Protein AF-A0A2G8JVD9-F1 (afdb_monomer_lite)

pLDDT: mean 73.04, std 21.1, range [27.58, 96.0]

InterPro domains:
  IPR036388 Winged helix-like DNA-binding domain superfamily [G3DSA:1.10.10.10] (7-68)
  IPR039748 DNA-directed RNA polymerase III subunit RPC3 [PTHR12949] (17-165)
  IPR055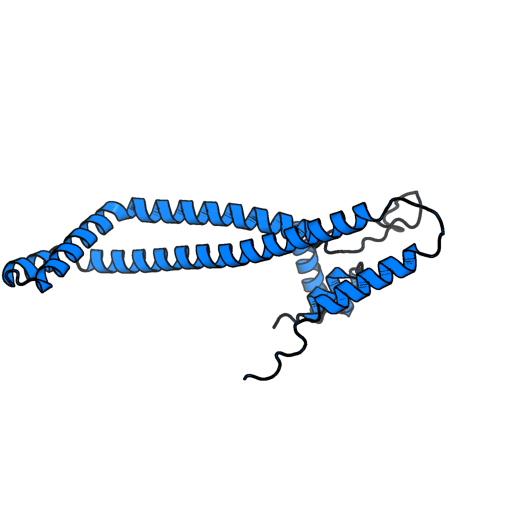207 DNA-directed RNA polymerase III subunit RPC3, winged-helix domain [PF22536] (17-66)

Radius of gyration: 28.68 Å; chains: 1; bounding box: 55×43×92 Å

Sequence (214 aa):
MICSKGLLLFCVYPFNTHKIESNVLIPAKEAKELLYQMFAEGFVSVQELSKAPDHAPSRTYYPFFVNLDQVSLQLRERCYKTLANLIARRKFERNENRRLIDKAQRVDIAASFKSDGADASHIAEIEEMITPTEQEQLKNHKTRMAKLETSELQLDEMLFTLENFLSYQQRVVIVDKSKTKGPNSSDSFNQEEEKSWNFIKRNLCFERNFIYLV

Secondary structure (DSSP, 8-state):
---HHHHHHHTTSPBPHHHHHHHSSS-HHHHHHHHHHHHHTTSSEE--EESSTT--GGGEE--EE--HHHHHHHHHHHHHHHHHHHHHHHHHHHHHTHHHHHHHHHHHHHHHGGGGT--HHHHHHHHHTS-HHHHHHHHHHHHHHHHHHHHHHHHHHHHHHHHHHHHHHHHHHHHHHHH------TTHHHHHHHHHHHHHHHHTTTTS------

Structure (mmCIF, N/CA/C/O backbone):
data_AF-A0A2G8JVD9-F1
#
_entry.id   AF-A0A2G8JVD9-F1
#
loop_
_atom_site.group_PDB
_atom_site.id
_atom_site.type_symbol
_atom_site.label_atom_id
_atom_site.label_alt_id
_atom_site.label_comp_id
_atom_site.label_asym_id
_atom_site.label_entity_id
_atom_site.label_seq_id
_atom_site.pdbx_PDB_ins_code
_atom_site.Cartn_x
_atom_site.Cartn_y
_atom_site.Cartn_z
_atom_site.occupancy
_atom_site.B_iso_or_equiv
_atom_site.auth_seq_id
_atom_site.auth_comp_id
_atom_site.auth_asym_id
_atom_site.auth_atom_id
_atom_site.pdbx_PDB_model_num
ATOM 1 N N . MET A 1 1 ? 13.793 15.031 -2.155 1.00 35.19 1 MET A N 1
ATOM 2 C CA . MET A 1 1 ? 13.799 15.740 -3.456 1.00 35.19 1 MET A CA 1
ATOM 3 C C . MET A 1 1 ? 14.370 14.827 -4.537 1.00 35.19 1 MET A C 1
ATOM 5 O O . MET A 1 1 ? 15.495 15.012 -4.981 1.00 35.19 1 MET A O 1
ATOM 9 N N . ILE A 1 2 ? 13.607 13.814 -4.950 1.00 34.81 2 ILE A N 1
ATOM 10 C CA . ILE A 1 2 ? 13.906 13.069 -6.178 1.00 34.81 2 ILE A CA 1
ATOM 11 C C . ILE A 1 2 ? 13.346 13.951 -7.288 1.00 34.81 2 ILE A C 1
ATOM 13 O O . ILE A 1 2 ? 12.142 14.175 -7.367 1.00 34.81 2 ILE A O 1
ATOM 17 N N . CYS A 1 3 ? 14.250 14.605 -8.009 1.00 34.34 3 CYS A N 1
ATOM 18 C CA . CYS A 1 3 ? 13.946 15.697 -8.919 1.00 34.34 3 CYS A CA 1
ATOM 19 C C . CYS A 1 3 ? 12.892 15.254 -9.947 1.00 34.34 3 CYS A C 1
ATOM 21 O O . CYS A 1 3 ? 13.133 14.335 -10.728 1.00 34.34 3 CYS A O 1
ATOM 23 N N . SER A 1 4 ? 11.749 15.941 -9.982 1.00 37.94 4 SER A N 1
ATOM 24 C CA . SER A 1 4 ? 10.618 15.743 -10.905 1.00 37.94 4 SER A CA 1
ATOM 25 C C . SER A 1 4 ? 11.013 15.813 -12.392 1.00 37.94 4 SER A C 1
ATOM 27 O O . SER A 1 4 ? 10.263 15.391 -13.266 1.00 37.94 4 SER A O 1
ATOM 29 N N . LYS A 1 5 ? 12.238 16.264 -12.695 1.00 36.34 5 LYS A N 1
ATOM 30 C CA . LYS A 1 5 ? 12.853 16.221 -14.029 1.00 36.34 5 LYS A CA 1
ATOM 31 C C . LYS A 1 5 ? 13.367 14.834 -14.442 1.00 36.34 5 LYS A C 1
ATOM 33 O O . LYS A 1 5 ? 13.436 14.564 -15.635 1.00 36.34 5 LYS A O 1
ATOM 38 N N . GLY A 1 6 ? 13.710 13.958 -13.494 1.00 41.59 6 GLY A N 1
ATOM 39 C CA . GLY A 1 6 ? 14.204 12.608 -13.786 1.00 41.59 6 GLY A CA 1
ATOM 40 C C . GLY A 1 6 ? 13.112 11.697 -14.347 1.00 41.59 6 GLY A C 1
ATOM 41 O O . GLY A 1 6 ? 13.328 11.018 -15.345 1.00 41.59 6 GLY A O 1
ATOM 42 N N . LEU A 1 7 ? 11.908 11.752 -13.770 1.00 42.41 7 LEU A N 1
ATOM 43 C CA . LEU A 1 7 ? 10.783 10.908 -14.192 1.00 42.41 7 LEU A CA 1
ATOM 44 C C . LEU A 1 7 ? 10.199 11.333 -15.554 1.00 42.41 7 LEU A C 1
ATOM 46 O O . LEU A 1 7 ? 9.771 10.494 -16.342 1.00 42.41 7 LEU A O 1
ATOM 50 N N . LEU A 1 8 ? 10.250 12.634 -15.862 1.00 40.59 8 LEU A N 1
ATOM 51 C CA . LEU A 1 8 ? 9.780 13.193 -17.135 1.00 40.59 8 LEU A CA 1
ATOM 52 C C . LEU A 1 8 ? 10.686 12.822 -18.318 1.00 40.59 8 LEU A C 1
ATOM 54 O O . LEU A 1 8 ? 10.203 12.721 -19.444 1.00 40.59 8 LEU A O 1
ATOM 58 N N . LEU A 1 9 ? 11.977 12.564 -18.075 1.00 42.97 9 LEU A N 1
ATOM 59 C CA . LEU A 1 9 ? 12.880 12.068 -19.114 1.00 42.97 9 LEU A CA 1
ATOM 60 C C . LEU A 1 9 ? 12.589 10.592 -19.446 1.00 42.97 9 LEU A C 1
ATOM 62 O O . LEU A 1 9 ? 12.595 10.227 -20.617 1.00 42.97 9 LEU A O 1
ATOM 66 N N . PHE A 1 10 ? 12.241 9.772 -18.446 1.00 43.78 10 PHE A N 1
ATOM 67 C CA . PHE A 1 10 ? 11.926 8.344 -18.622 1.00 43.78 10 PHE A CA 1
ATOM 68 C C . PHE A 1 10 ? 10.677 8.065 -19.477 1.00 43.78 10 PHE A C 1
ATOM 70 O O . PHE A 1 10 ? 10.566 6.979 -20.043 1.00 43.78 10 PHE A O 1
ATOM 77 N N . CYS A 1 11 ? 9.753 9.023 -19.598 1.00 43.84 11 CYS A N 1
ATOM 78 C CA . CYS A 1 11 ? 8.490 8.828 -20.321 1.00 43.84 11 CYS A CA 1
ATOM 79 C C . CYS A 1 11 ? 8.551 9.119 -21.828 1.00 43.84 11 CYS A C 1
ATOM 81 O O . CYS A 1 11 ? 7.595 8.796 -22.526 1.00 43.84 11 CYS A O 1
ATOM 83 N N . VAL A 1 12 ? 9.611 9.756 -22.345 1.00 46.91 12 VAL A N 1
ATOM 84 C CA . VAL A 1 12 ? 9.579 10.325 -23.714 1.00 46.91 12 VAL A CA 1
ATOM 85 C C . VAL A 1 12 ? 10.666 9.776 -24.640 1.00 46.91 12 VAL A C 1
ATOM 87 O O . VAL A 1 12 ? 10.539 9.908 -25.853 1.00 46.91 12 VAL A O 1
ATOM 90 N N . TYR A 1 13 ? 11.711 9.119 -24.128 1.00 55.47 13 TYR A N 1
ATOM 91 C CA . TYR A 1 13 ? 12.747 8.536 -24.985 1.00 55.47 13 TYR A CA 1
ATOM 92 C C . TYR A 1 13 ? 13.186 7.150 -24.500 1.00 55.47 13 TYR A C 1
ATOM 94 O O . TYR A 1 13 ? 13.482 7.002 -23.318 1.00 55.47 13 TYR A O 1
ATOM 102 N N . PRO A 1 14 ? 13.291 6.143 -25.386 1.00 64.44 14 PRO A N 1
ATOM 103 C CA . PRO A 1 14 ? 13.935 4.878 -25.050 1.00 64.44 14 PRO A CA 1
ATOM 104 C C . PRO A 1 14 ? 15.403 5.120 -24.660 1.00 64.44 14 PRO A C 1
ATOM 106 O O . PRO A 1 14 ? 16.185 5.672 -25.444 1.00 64.44 14 PRO A O 1
ATOM 109 N N . PHE A 1 15 ? 15.792 4.714 -23.448 1.00 69.56 15 PHE A N 1
ATOM 110 C CA . PHE A 1 15 ? 17.145 4.915 -22.925 1.00 69.56 15 PHE A CA 1
ATOM 111 C C . PHE A 1 15 ? 17.978 3.634 -22.979 1.00 69.56 15 PHE A C 1
ATOM 113 O O . PHE A 1 15 ? 17.529 2.555 -22.608 1.00 69.56 15 PHE A O 1
ATOM 120 N N . ASN A 1 16 ? 19.238 3.775 -23.392 1.00 77.50 16 ASN A N 1
ATOM 121 C CA . ASN A 1 16 ? 20.242 2.717 -23.268 1.00 77.50 16 ASN A CA 1
ATOM 122 C C . ASN A 1 16 ? 20.931 2.810 -21.905 1.00 77.50 16 ASN A C 1
ATOM 124 O O . ASN A 1 16 ? 21.144 3.919 -21.415 1.00 77.50 16 ASN A O 1
ATOM 128 N N . THR A 1 17 ? 21.390 1.681 -21.365 1.00 77.69 17 THR A N 1
ATOM 129 C CA . THR A 1 17 ? 22.134 1.595 -20.090 1.00 77.69 17 THR A CA 1
ATOM 130 C C . THR A 1 17 ? 23.235 2.650 -19.960 1.00 77.69 17 THR A C 1
ATOM 132 O O . THR A 1 17 ? 23.218 3.445 -19.027 1.00 77.69 17 THR A O 1
ATOM 135 N N . HIS A 1 18 ? 24.105 2.771 -20.965 1.00 77.75 18 HIS A N 1
ATOM 136 C CA . HIS A 1 18 ? 25.196 3.751 -20.967 1.00 77.75 18 HIS A CA 1
ATOM 137 C C . HIS A 1 18 ? 24.708 5.211 -20.909 1.00 77.75 18 HIS A C 1
ATOM 139 O O . HIS A 1 18 ? 25.365 6.066 -20.321 1.00 77.75 18 HIS A O 1
ATOM 145 N N . LYS A 1 19 ? 23.559 5.526 -21.525 1.00 77.06 19 LYS A N 1
ATOM 146 C CA . LYS A 1 19 ? 22.972 6.878 -21.462 1.00 77.06 19 LYS A CA 1
ATOM 147 C C . LYS A 1 19 ? 22.343 7.156 -20.096 1.00 77.06 19 LYS A C 1
ATOM 149 O O . LYS A 1 19 ? 22.320 8.302 -19.665 1.00 77.06 19 LYS A O 1
ATOM 154 N N . ILE A 1 20 ? 21.823 6.128 -19.429 1.00 77.81 20 ILE A N 1
ATOM 155 C CA . ILE A 1 20 ? 21.291 6.243 -18.066 1.00 77.81 20 ILE A CA 1
ATOM 156 C C . ILE A 1 20 ? 22.454 6.523 -17.110 1.00 77.81 20 ILE A C 1
ATOM 158 O O . ILE A 1 20 ? 22.396 7.484 -16.354 1.00 77.81 20 ILE A O 1
ATOM 162 N N . GLU A 1 21 ? 23.548 5.767 -17.220 1.00 78.56 21 GLU A N 1
ATOM 163 C CA . GLU A 1 21 ? 24.754 5.942 -16.398 1.00 78.56 21 GLU A CA 1
ATOM 164 C C . GLU A 1 21 ? 25.377 7.339 -16.534 1.00 78.56 21 GLU A C 1
ATOM 166 O O . GLU A 1 21 ? 25.811 7.908 -15.541 1.00 78.56 21 GLU A O 1
ATOM 171 N N . SER A 1 22 ? 25.399 7.921 -17.740 1.00 79.75 22 SER A N 1
ATOM 172 C CA . SER A 1 22 ? 25.964 9.263 -17.948 1.00 79.75 22 SER A CA 1
ATOM 173 C C . SER A 1 22 ? 25.063 10.399 -17.461 1.00 79.75 22 SER A C 1
ATOM 175 O O . SER A 1 22 ? 25.552 11.485 -17.159 1.00 79.7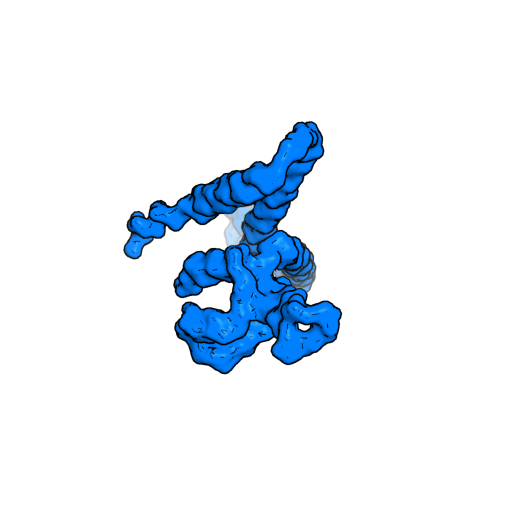5 22 SER A O 1
ATOM 177 N N . ASN A 1 23 ? 23.747 10.179 -17.439 1.00 79.00 23 ASN A N 1
ATOM 178 C CA . ASN A 1 23 ? 22.765 11.215 -17.113 1.00 79.00 23 ASN A CA 1
ATOM 179 C C . ASN A 1 23 ? 22.384 11.219 -15.630 1.00 79.00 23 ASN A C 1
ATOM 181 O O . ASN A 1 23 ? 21.837 12.205 -15.134 1.00 79.00 23 ASN A O 1
ATOM 185 N N . VAL A 1 24 ? 22.633 10.113 -14.932 1.00 79.19 24 VAL A N 1
ATOM 186 C CA . VAL A 1 24 ? 22.296 9.938 -13.526 1.00 79.19 24 VAL A CA 1
ATOM 187 C C . VAL A 1 24 ? 23.543 10.186 -12.679 1.00 79.19 24 VAL A C 1
ATOM 189 O O . VAL A 1 24 ? 24.599 9.613 -12.915 1.00 79.19 24 VAL A O 1
ATOM 192 N N . LEU A 1 25 ? 23.417 11.027 -11.651 1.00 85.88 25 LEU A N 1
ATOM 193 C CA . LEU A 1 25 ? 24.493 11.323 -10.694 1.00 85.88 25 LEU A CA 1
ATOM 194 C C . LEU A 1 25 ? 24.602 10.236 -9.606 1.00 85.88 25 LEU A C 1
ATOM 196 O O . LEU A 1 25 ? 24.635 10.539 -8.417 1.00 85.88 25 LEU A O 1
ATOM 200 N N . ILE A 1 26 ? 24.593 8.967 -10.014 1.00 84.00 26 ILE A N 1
ATOM 201 C CA . ILE A 1 26 ? 24.687 7.778 -9.152 1.00 84.00 26 ILE A CA 1
ATOM 202 C C . ILE A 1 26 ? 25.806 6.896 -9.722 1.00 84.00 26 ILE A C 1
ATOM 204 O O . ILE A 1 26 ? 25.965 6.845 -10.945 1.00 84.00 26 ILE A O 1
ATOM 208 N N . PRO A 1 27 ? 26.594 6.191 -8.889 1.00 88.62 27 PRO A N 1
ATOM 209 C CA . PRO A 1 27 ? 27.593 5.250 -9.380 1.00 88.62 27 PRO A CA 1
ATOM 210 C C . PRO A 1 27 ? 26.997 4.237 -10.367 1.00 88.62 27 PRO A C 1
ATOM 212 O O . PRO A 1 27 ? 25.928 3.674 -10.134 1.00 88.62 27 PRO A O 1
ATOM 215 N N . ALA A 1 28 ? 27.724 3.943 -11.449 1.00 85.94 28 ALA A N 1
ATOM 216 C CA . ALA A 1 28 ? 27.245 3.067 -12.524 1.00 85.94 28 ALA A CA 1
ATOM 217 C C . ALA A 1 28 ? 26.823 1.665 -12.041 1.00 85.94 28 ALA A C 1
ATOM 219 O O . ALA A 1 28 ? 25.942 1.041 -12.631 1.00 85.94 28 ALA A O 1
ATOM 220 N N . LYS A 1 29 ? 27.440 1.167 -10.961 1.00 88.25 29 LYS A N 1
ATOM 221 C CA . LYS A 1 29 ? 27.073 -0.110 -10.337 1.00 88.25 29 LYS A CA 1
ATOM 222 C C . LYS A 1 29 ? 25.676 -0.047 -9.706 1.00 88.25 29 LYS A C 1
ATOM 224 O O . LYS A 1 29 ? 24.821 -0.855 -10.051 1.00 88.25 29 LYS A O 1
ATOM 229 N N . GLU A 1 30 ? 25.439 0.943 -8.850 1.00 88.00 30 GLU A N 1
ATOM 230 C CA . GLU A 1 30 ? 24.162 1.131 -8.145 1.00 88.00 30 GLU A CA 1
ATOM 231 C C . GLU A 1 30 ? 23.024 1.465 -9.116 1.00 88.00 30 GLU A C 1
ATOM 233 O O . GLU A 1 30 ? 21.918 0.945 -8.990 1.00 88.00 30 GLU A O 1
ATOM 238 N N . ALA A 1 31 ? 23.303 2.271 -10.145 1.00 86.50 31 ALA A N 1
ATOM 239 C CA . ALA A 1 31 ? 22.318 2.609 -11.169 1.00 86.50 31 ALA A CA 1
ATOM 240 C C . ALA A 1 31 ? 21.816 1.366 -11.928 1.00 86.50 31 ALA A C 1
ATOM 242 O O . ALA A 1 31 ? 20.620 1.247 -12.194 1.00 86.50 31 ALA A O 1
ATOM 243 N N . LYS A 1 32 ? 22.710 0.417 -12.249 1.00 86.69 32 LYS A N 1
ATOM 244 C CA . LYS A 1 32 ? 22.334 -0.859 -12.882 1.00 86.69 32 LYS A CA 1
ATOM 245 C C . LYS A 1 32 ? 21.505 -1.726 -11.948 1.00 86.69 32 LYS A C 1
ATOM 247 O O . LYS A 1 32 ? 20.494 -2.267 -12.382 1.00 86.69 32 LYS A O 1
ATOM 252 N N . GLU A 1 33 ? 21.920 -1.855 -10.690 1.00 89.81 33 GLU A N 1
ATOM 253 C CA . GLU A 1 33 ? 21.191 -2.639 -9.688 1.00 89.81 33 GLU A CA 1
ATOM 254 C C . GLU A 1 33 ? 19.755 -2.124 -9.525 1.00 89.81 33 GLU A C 1
ATOM 256 O O . GLU A 1 33 ? 18.812 -2.909 -9.630 1.00 89.81 33 GLU A O 1
ATOM 261 N N . LEU A 1 34 ? 19.575 -0.806 -9.390 1.00 87.31 34 LEU A N 1
ATOM 262 C CA . LEU A 1 34 ? 18.252 -0.190 -9.285 1.00 87.31 34 LEU A CA 1
ATOM 263 C C . LEU A 1 34 ? 17.421 -0.379 -10.564 1.00 87.31 34 LEU A C 1
ATOM 265 O O . LEU A 1 34 ? 16.239 -0.704 -10.491 1.00 87.31 34 LEU A O 1
ATOM 269 N N . LEU A 1 35 ? 18.031 -0.227 -11.745 1.00 87.00 35 LEU A N 1
ATOM 270 C CA . LEU A 1 35 ? 17.340 -0.424 -13.022 1.00 87.00 35 LEU A CA 1
ATOM 271 C C . LEU A 1 35 ? 16.811 -1.858 -13.166 1.00 87.00 35 LEU A C 1
ATOM 273 O O . LEU A 1 35 ? 15.672 -2.056 -13.591 1.00 87.00 35 LEU A O 1
ATOM 277 N N . TYR A 1 36 ? 17.611 -2.855 -12.782 1.00 89.88 36 TYR A N 1
ATOM 278 C CA . TYR A 1 36 ? 17.186 -4.253 -12.821 1.00 89.88 36 TYR A CA 1
ATOM 279 C C . TYR A 1 36 ? 16.140 -4.585 -11.755 1.00 89.88 36 TYR A C 1
ATOM 281 O O . TYR A 1 36 ? 15.245 -5.379 -12.035 1.00 89.88 36 TYR A O 1
ATOM 289 N N . GLN A 1 37 ? 16.191 -3.958 -10.576 1.00 90.12 37 GLN A N 1
ATOM 290 C CA . GLN A 1 37 ? 15.118 -4.069 -9.581 1.00 90.12 37 GLN A CA 1
ATOM 291 C C . GLN A 1 37 ? 13.797 -3.522 -10.136 1.00 90.12 37 GLN A C 1
ATOM 293 O O . GLN A 1 37 ? 12.781 -4.210 -10.091 1.00 90.12 37 GLN A O 1
ATOM 298 N N . MET A 1 38 ? 13.817 -2.338 -10.755 1.00 87.50 38 MET A N 1
ATOM 299 C CA . MET A 1 38 ? 12.627 -1.747 -11.376 1.00 87.50 38 MET A CA 1
ATOM 300 C C . MET A 1 38 ? 12.093 -2.586 -12.546 1.00 87.50 38 MET A C 1
ATOM 302 O O . MET A 1 38 ? 10.879 -2.670 -12.741 1.00 87.50 38 MET A O 1
ATOM 306 N N . PHE A 1 39 ? 12.980 -3.219 -13.319 1.00 89.75 39 PHE A N 1
ATOM 307 C CA . PHE A 1 39 ? 12.596 -4.162 -14.370 1.00 89.75 39 PHE A CA 1
ATOM 308 C C . PHE A 1 39 ? 11.936 -5.422 -13.788 1.00 89.75 39 PHE A C 1
ATOM 310 O O . PHE A 1 39 ? 10.870 -5.823 -14.249 1.00 89.75 39 PHE A O 1
ATOM 317 N N . ALA A 1 40 ? 12.514 -6.008 -12.735 1.00 90.44 40 ALA A N 1
ATOM 318 C CA . ALA A 1 40 ? 11.959 -7.181 -12.058 1.00 90.44 40 ALA A CA 1
ATOM 319 C C . ALA A 1 40 ? 10.593 -6.897 -11.409 1.00 90.44 40 ALA A C 1
ATOM 321 O O . ALA A 1 40 ? 9.705 -7.747 -11.427 1.00 90.44 40 ALA A O 1
ATOM 322 N N . GLU A 1 41 ? 10.398 -5.688 -10.877 1.00 87.06 41 GLU A N 1
ATOM 323 C CA . GLU A 1 41 ? 9.117 -5.239 -10.328 1.00 87.06 41 GLU A CA 1
ATOM 324 C C . GLU A 1 41 ? 8.090 -4.849 -11.405 1.00 87.06 41 GLU A C 1
ATOM 326 O O . GLU A 1 41 ? 6.939 -4.571 -11.064 1.00 87.06 41 GLU A O 1
ATOM 331 N N . GLY A 1 42 ? 8.461 -4.850 -12.689 1.00 86.75 42 GLY A N 1
ATOM 332 C CA . GLY A 1 42 ? 7.567 -4.554 -13.811 1.00 86.75 42 GLY A CA 1
ATOM 333 C C . GLY A 1 42 ? 7.321 -3.064 -14.069 1.00 86.75 42 GLY A C 1
ATOM 334 O O . GLY A 1 42 ? 6.457 -2.725 -14.875 1.00 86.75 42 GLY A O 1
ATOM 335 N N . PHE A 1 43 ? 8.076 -2.170 -13.421 1.00 86.25 43 PHE A N 1
ATOM 336 C CA . PHE A 1 43 ? 7.966 -0.722 -13.625 1.00 86.25 43 PHE A CA 1
ATOM 337 C C . PHE A 1 43 ? 8.602 -0.251 -14.935 1.00 86.25 43 PHE A C 1
ATOM 339 O O . PHE A 1 43 ? 8.170 0.739 -15.525 1.00 86.25 43 PHE A O 1
ATOM 346 N N . VAL A 1 44 ? 9.638 -0.954 -15.385 1.00 88.38 44 VAL A N 1
ATOM 347 C CA . VAL A 1 44 ? 10.367 -0.650 -16.618 1.00 88.38 44 VAL A CA 1
ATOM 348 C C . VAL A 1 44 ? 10.265 -1.856 -17.538 1.00 88.38 44 VAL A C 1
ATOM 350 O O . VAL A 1 44 ? 10.391 -2.992 -17.093 1.00 88.38 44 VAL A O 1
ATOM 353 N N . SER A 1 45 ? 10.041 -1.609 -18.822 1.00 87.06 45 SER A N 1
ATOM 354 C CA . SER A 1 45 ? 10.012 -2.634 -19.863 1.00 87.06 45 SER A CA 1
ATOM 355 C C . SER A 1 45 ? 11.199 -2.474 -20.807 1.00 87.06 45 SER A C 1
ATOM 357 O O . SER A 1 45 ? 11.759 -1.385 -20.951 1.00 87.06 45 SER A O 1
ATOM 359 N N . VAL A 1 46 ? 11.588 -3.576 -21.444 1.00 88.00 46 VAL A N 1
ATOM 360 C CA . VAL A 1 46 ? 12.659 -3.613 -22.445 1.00 88.00 46 VAL A CA 1
ATOM 361 C C . VAL A 1 46 ? 12.043 -3.961 -23.789 1.00 88.00 46 VAL A C 1
ATOM 363 O O . VAL A 1 46 ? 11.257 -4.901 -23.883 1.00 88.00 46 VAL A O 1
ATOM 366 N N . GLN A 1 47 ? 12.384 -3.192 -24.821 1.00 84.19 47 GLN A N 1
ATOM 367 C CA . GLN A 1 47 ? 11.985 -3.487 -26.194 1.00 84.19 47 GLN A CA 1
ATOM 368 C C . GLN A 1 47 ? 13.204 -3.962 -26.970 1.00 84.19 47 GLN A C 1
ATOM 370 O O . GLN A 1 47 ? 14.236 -3.302 -26.945 1.00 84.19 47 GLN A O 1
ATOM 375 N N . GLU A 1 48 ? 13.089 -5.076 -27.683 1.00 84.56 48 GLU A N 1
ATOM 376 C CA . GLU A 1 48 ? 14.157 -5.546 -28.562 1.00 84.56 48 GLU A CA 1
ATOM 377 C C . GLU A 1 48 ? 14.057 -4.845 -29.916 1.00 84.56 48 GLU A C 1
ATOM 379 O O . GLU A 1 48 ? 13.071 -4.985 -30.640 1.00 84.56 48 GLU A O 1
ATOM 384 N N . LEU A 1 49 ? 15.086 -4.075 -30.263 1.00 83.25 49 LEU A N 1
ATOM 385 C CA . LEU A 1 49 ? 15.202 -3.415 -31.558 1.00 83.25 49 LEU A CA 1
ATOM 386 C C . LEU A 1 49 ? 16.375 -4.031 -32.324 1.00 83.25 49 LEU A C 1
ATOM 388 O O . LEU A 1 49 ? 17.537 -3.655 -32.137 1.00 83.25 49 LEU A O 1
ATOM 392 N N . SER A 1 50 ? 16.078 -5.006 -33.181 1.00 80.62 50 SER A N 1
ATOM 393 C CA . SER A 1 50 ? 17.072 -5.671 -34.023 1.00 80.62 50 SER A CA 1
ATOM 394 C C . SER A 1 50 ? 17.408 -4.825 -35.251 1.00 80.62 50 SER A C 1
ATOM 396 O O . SER A 1 50 ? 16.521 -4.436 -36.009 1.00 80.62 50 SER A O 1
ATOM 398 N N . LYS A 1 51 ? 18.697 -4.576 -35.504 1.00 78.75 51 LYS A N 1
ATOM 399 C CA . LYS A 1 51 ? 19.133 -3.921 -36.754 1.00 78.75 51 LYS A CA 1
ATOM 400 C C . LYS A 1 51 ? 19.117 -4.845 -37.975 1.00 78.75 51 LYS A C 1
ATOM 402 O O . LYS A 1 51 ? 19.155 -4.362 -39.100 1.00 78.75 51 LYS A O 1
ATOM 407 N N . ALA A 1 52 ? 19.115 -6.153 -37.743 1.00 78.50 52 ALA A N 1
ATOM 408 C CA . ALA A 1 52 ? 19.108 -7.202 -38.757 1.00 78.50 52 ALA A CA 1
ATOM 409 C C . ALA A 1 52 ? 17.959 -8.183 -38.455 1.00 78.50 52 ALA A C 1
ATOM 411 O O . ALA A 1 52 ? 17.629 -8.344 -37.278 1.00 78.50 52 ALA A O 1
ATOM 412 N N . PRO A 1 53 ? 17.368 -8.846 -39.466 1.00 77.44 53 PRO A N 1
ATOM 413 C CA . PRO A 1 53 ? 16.234 -9.761 -39.273 1.00 77.44 53 PRO A CA 1
ATOM 414 C C . PRO A 1 53 ? 16.599 -11.016 -38.464 1.00 77.44 53 PRO A C 1
ATOM 416 O O . PRO A 1 53 ? 15.732 -11.736 -37.991 1.00 77.44 53 PRO A O 1
ATOM 419 N N . ASP A 1 54 ? 17.891 -11.269 -38.284 1.00 80.81 54 ASP A N 1
ATOM 420 C CA . ASP A 1 54 ? 18.445 -12.426 -37.585 1.00 80.81 54 ASP A CA 1
ATOM 421 C C . ASP A 1 54 ? 18.399 -12.295 -36.048 1.00 80.81 54 ASP A C 1
ATOM 423 O O . ASP A 1 54 ? 18.897 -13.183 -35.360 1.00 80.81 54 ASP A O 1
ATOM 427 N N . HIS A 1 55 ? 17.849 -11.193 -35.506 1.00 78.06 55 HIS A N 1
ATOM 428 C CA . HIS A 1 55 ? 17.667 -10.922 -34.063 1.00 78.06 55 HIS A CA 1
ATOM 429 C C . HIS A 1 55 ? 18.893 -11.253 -33.185 1.00 78.06 55 HIS A C 1
ATOM 431 O O . HIS A 1 55 ? 18.789 -11.548 -31.996 1.00 78.06 55 HIS A O 1
ATOM 437 N N . ALA A 1 56 ? 20.093 -11.191 -33.767 1.00 84.06 56 ALA A N 1
ATOM 438 C CA . ALA A 1 56 ? 21.318 -11.561 -33.078 1.00 84.06 56 ALA A CA 1
ATOM 439 C C . ALA A 1 56 ? 21.580 -10.585 -31.914 1.00 84.06 56 ALA A C 1
ATOM 441 O O . ALA A 1 56 ? 21.563 -9.367 -32.142 1.00 84.06 56 ALA A O 1
ATOM 442 N N . PRO A 1 57 ? 21.897 -11.059 -30.692 1.00 80.62 57 PRO A N 1
ATOM 443 C CA . PRO A 1 57 ? 22.101 -10.186 -29.531 1.00 80.62 57 PRO A CA 1
ATOM 444 C C . PRO A 1 57 ? 23.195 -9.130 -29.729 1.00 80.62 57 PRO A C 1
ATOM 446 O O . PRO A 1 57 ? 23.093 -8.028 -29.204 1.00 80.62 57 PRO A O 1
ATOM 449 N N . SER A 1 58 ? 24.216 -9.429 -30.540 1.00 82.75 58 SER A N 1
ATOM 450 C CA . SER A 1 58 ? 25.307 -8.500 -30.870 1.00 82.75 58 SER A CA 1
ATOM 451 C C . SER A 1 58 ? 24.875 -7.310 -31.738 1.00 82.75 58 SER A C 1
ATOM 453 O O . SER A 1 58 ? 25.554 -6.285 -31.755 1.00 82.75 58 SER A O 1
ATOM 455 N N . ARG A 1 59 ? 23.757 -7.433 -32.466 1.00 81.62 59 ARG A N 1
ATOM 456 C CA . ARG A 1 59 ? 23.187 -6.401 -33.354 1.00 81.62 59 ARG A CA 1
ATOM 457 C C . ARG A 1 59 ? 21.804 -5.923 -32.898 1.00 81.62 59 ARG A C 1
ATOM 459 O O . ARG A 1 59 ? 21.119 -5.226 -33.652 1.00 81.62 59 ARG A O 1
ATOM 466 N N . THR A 1 60 ? 21.404 -6.290 -31.683 1.00 82.69 60 THR A N 1
ATOM 467 C CA . THR A 1 60 ? 20.103 -5.959 -31.100 1.00 82.69 60 THR A CA 1
ATOM 468 C C . THR A 1 60 ? 20.286 -4.943 -29.986 1.00 82.69 60 THR A C 1
ATOM 470 O O . THR A 1 60 ? 21.167 -5.069 -29.138 1.00 82.69 60 THR A O 1
ATOM 473 N N . TYR A 1 61 ? 19.472 -3.896 -30.027 1.00 81.38 61 TYR A N 1
ATOM 474 C CA . TYR A 1 61 ? 19.435 -2.855 -29.014 1.00 81.38 61 TYR A CA 1
ATOM 475 C C . TYR A 1 61 ? 18.337 -3.186 -28.015 1.00 81.38 61 TYR A C 1
ATOM 477 O O . TYR A 1 61 ? 17.240 -3.561 -28.420 1.00 81.38 61 TYR A O 1
ATOM 485 N N . TYR A 1 62 ? 18.642 -3.004 -26.731 1.00 83.94 62 TYR A N 1
ATOM 486 C CA . TYR A 1 62 ? 17.717 -3.220 -25.619 1.00 83.94 62 TYR A CA 1
ATOM 487 C C . TYR A 1 62 ? 17.460 -1.895 -24.890 1.00 83.94 62 TYR A C 1
ATOM 489 O O . TYR A 1 62 ? 18.002 -1.669 -23.803 1.00 83.94 62 TYR A O 1
ATOM 497 N N . PRO A 1 63 ? 16.715 -0.956 -25.496 1.00 84.94 63 PRO A N 1
ATOM 498 C CA . PRO A 1 63 ? 16.257 0.217 -24.782 1.00 84.94 63 PRO A CA 1
ATOM 499 C C . PRO A 1 63 ? 15.290 -0.134 -23.653 1.00 84.94 63 PRO A C 1
ATOM 501 O O . PRO A 1 63 ? 14.376 -0.947 -23.809 1.00 84.94 63 PRO A O 1
ATOM 504 N N . PHE A 1 64 ? 15.455 0.582 -22.548 1.00 86.44 64 PHE A N 1
ATOM 505 C CA . PHE A 1 64 ? 14.501 0.637 -21.455 1.00 86.44 64 PHE A CA 1
ATOM 506 C C . PHE A 1 64 ? 13.491 1.754 -21.712 1.00 86.44 64 PHE A C 1
ATOM 508 O O . PHE A 1 64 ? 13.861 2.863 -22.113 1.00 86.44 64 PHE A O 1
ATOM 515 N N . PHE A 1 65 ? 12.222 1.465 -21.454 1.00 83.19 65 PHE A N 1
ATOM 516 C CA . PHE A 1 65 ? 11.131 2.428 -21.530 1.00 83.19 65 PHE A CA 1
ATOM 517 C C . PHE A 1 65 ? 10.128 2.186 -20.401 1.00 83.19 65 PHE A C 1
ATOM 519 O O . PHE A 1 65 ? 10.025 1.084 -19.856 1.00 83.19 65 PHE A O 1
ATOM 526 N N . VAL A 1 66 ? 9.382 3.228 -20.043 1.00 85.69 66 VAL A N 1
ATOM 527 C CA . VAL A 1 66 ? 8.328 3.154 -19.028 1.00 85.69 66 VAL A CA 1
ATOM 528 C C . VAL A 1 66 ? 6.987 3.336 -19.719 1.00 85.69 66 VAL A C 1
ATOM 530 O O . VAL A 1 66 ? 6.710 4.394 -20.278 1.00 85.69 66 VAL A O 1
ATOM 533 N N . ASN A 1 67 ? 6.152 2.300 -19.677 1.00 84.06 67 ASN A N 1
ATOM 534 C CA . ASN A 1 67 ? 4.766 2.400 -20.112 1.00 84.06 67 ASN A CA 1
ATOM 535 C C . ASN A 1 67 ? 3.903 2.823 -18.922 1.00 84.06 67 ASN A C 1
ATOM 537 O O . ASN A 1 67 ? 3.567 1.998 -18.070 1.00 84.06 67 ASN A O 1
ATOM 541 N N . LEU A 1 68 ? 3.552 4.108 -18.872 1.00 83.94 68 LEU A N 1
ATOM 542 C CA . LEU A 1 68 ? 2.746 4.655 -17.784 1.00 83.94 68 LEU A CA 1
ATOM 543 C C . LEU A 1 68 ? 1.396 3.947 -17.648 1.00 83.94 68 LEU A C 1
ATOM 545 O O . LEU A 1 68 ? 1.000 3.666 -16.526 1.00 83.94 68 LEU A O 1
ATOM 549 N N . ASP A 1 69 ? 0.731 3.577 -18.742 1.00 84.81 69 ASP A N 1
ATOM 550 C CA . ASP A 1 69 ? -0.579 2.918 -18.676 1.00 84.81 69 ASP A CA 1
ATOM 551 C C . ASP A 1 69 ? -0.483 1.550 -18.000 1.00 84.81 69 ASP A C 1
ATOM 553 O O . ASP A 1 69 ? -1.251 1.225 -17.090 1.00 84.81 69 ASP A O 1
ATOM 557 N N . GLN A 1 70 ? 0.503 0.752 -18.415 1.00 85.62 70 GLN A N 1
ATOM 558 C CA . GLN A 1 70 ? 0.751 -0.561 -17.829 1.00 85.62 70 GLN A CA 1
ATOM 559 C C . GLN A 1 70 ? 1.131 -0.442 -16.351 1.00 85.62 70 GLN A C 1
ATOM 561 O O . GLN A 1 70 ? 0.601 -1.180 -15.519 1.00 85.62 70 GLN A O 1
ATOM 566 N N . VAL A 1 71 ? 2.013 0.502 -16.017 1.00 89.06 71 VAL A N 1
ATOM 567 C CA . VAL A 1 71 ? 2.447 0.737 -14.637 1.00 89.06 71 VAL A CA 1
ATOM 568 C C . VAL A 1 71 ? 1.280 1.197 -13.767 1.00 89.06 71 VAL A C 1
ATOM 570 O O . VAL A 1 71 ? 1.091 0.663 -12.677 1.00 89.06 71 VAL A O 1
ATOM 573 N N . SER A 1 72 ? 0.452 2.126 -14.245 1.00 89.75 72 SER A N 1
ATOM 574 C CA . SER A 1 72 ? -0.730 2.604 -13.527 1.00 89.75 72 SER A CA 1
ATOM 575 C C . SER A 1 72 ? -1.742 1.485 -13.276 1.00 89.75 72 SER A C 1
ATOM 577 O O . SER A 1 72 ? -2.294 1.402 -12.179 1.00 89.75 72 SER A O 1
ATOM 579 N N . LEU A 1 73 ? -1.957 0.587 -14.244 1.00 89.50 73 LEU A N 1
ATOM 580 C CA . LEU A 1 73 ? -2.825 -0.584 -14.071 1.00 89.50 73 LEU A CA 1
ATOM 581 C C . LEU A 1 73 ? -2.277 -1.564 -13.027 1.00 89.50 73 LEU A C 1
ATOM 583 O O . LEU A 1 73 ? -3.020 -1.991 -12.141 1.00 89.50 73 LEU A O 1
ATOM 587 N N . GLN A 1 74 ? -0.985 -1.890 -13.103 1.00 90.06 74 GLN A N 1
ATOM 588 C CA . GLN A 1 74 ? -0.331 -2.763 -12.125 1.00 90.06 74 GLN A CA 1
ATOM 589 C C . GLN A 1 74 ? -0.369 -2.160 -10.720 1.00 90.06 74 GLN A C 1
ATOM 591 O O . GLN A 1 74 ? -0.650 -2.856 -9.743 1.00 90.06 74 GLN A O 1
ATOM 596 N N . LEU A 1 75 ? -0.115 -0.857 -10.609 1.00 91.50 75 LEU A N 1
ATOM 597 C CA . LEU A 1 75 ? -0.120 -0.147 -9.341 1.00 91.50 75 LEU A CA 1
ATOM 598 C C . LEU A 1 75 ? -1.525 -0.113 -8.730 1.00 91.50 75 LEU A C 1
ATOM 600 O O . LEU A 1 75 ? -1.669 -0.406 -7.547 1.00 91.50 75 LEU A O 1
ATOM 604 N N . ARG A 1 76 ? -2.565 0.117 -9.543 1.00 90.31 76 ARG A N 1
ATOM 605 C CA . ARG A 1 76 ? -3.968 0.038 -9.111 1.00 90.31 76 ARG A CA 1
ATOM 606 C C . ARG A 1 76 ? -4.307 -1.336 -8.530 1.00 90.31 76 ARG A C 1
ATOM 608 O O . ARG A 1 76 ? -4.903 -1.431 -7.461 1.00 90.31 76 ARG A O 1
ATOM 615 N N . GLU A 1 77 ? -3.910 -2.413 -9.208 1.00 90.69 77 GLU A N 1
ATOM 616 C CA . GLU A 1 77 ? -4.144 -3.775 -8.716 1.00 90.69 77 GLU A CA 1
ATOM 617 C C . GLU A 1 77 ? -3.430 -4.031 -7.379 1.00 90.69 77 GLU A C 1
ATOM 619 O O . GLU A 1 77 ? -4.010 -4.619 -6.461 1.00 90.69 77 GLU A O 1
ATOM 624 N N . ARG A 1 78 ? -2.188 -3.551 -7.235 1.00 91.56 78 ARG A N 1
ATOM 625 C CA . ARG A 1 78 ? -1.447 -3.622 -5.967 1.00 91.56 78 ARG A CA 1
ATOM 626 C C . ARG A 1 78 ? -2.154 -2.838 -4.862 1.00 91.56 78 ARG A C 1
ATOM 628 O O . ARG A 1 78 ? -2.277 -3.366 -3.761 1.00 91.56 78 ARG A O 1
ATOM 635 N N . CYS A 1 79 ? -2.665 -1.639 -5.145 1.00 92.56 79 CYS A N 1
ATOM 636 C CA . CYS A 1 79 ? -3.436 -0.843 -4.186 1.00 92.56 79 CYS A CA 1
ATOM 637 C C . CYS A 1 79 ? -4.672 -1.600 -3.687 1.00 92.56 79 CYS A C 1
ATOM 639 O O . CYS A 1 79 ? -4.861 -1.693 -2.477 1.00 92.56 79 CYS A O 1
ATOM 641 N N . TYR A 1 80 ? -5.455 -2.224 -4.575 1.00 91.31 80 TYR A N 1
ATOM 642 C CA . TYR A 1 80 ? -6.617 -3.022 -4.159 1.00 91.31 80 TYR A CA 1
ATOM 643 C C . TYR A 1 80 ? -6.237 -4.217 -3.280 1.00 91.31 80 TYR A C 1
ATOM 645 O O . TYR A 1 80 ? -6.892 -4.469 -2.268 1.00 91.31 80 TYR A O 1
ATOM 653 N N . LYS A 1 81 ? -5.168 -4.947 -3.629 1.00 93.62 81 LYS A N 1
ATOM 654 C CA . LYS A 1 81 ? -4.673 -6.066 -2.808 1.00 93.62 81 LYS A CA 1
ATOM 655 C C . LYS A 1 81 ? -4.235 -5.585 -1.426 1.00 93.62 81 LYS A C 1
ATOM 657 O O . LYS A 1 81 ? -4.600 -6.189 -0.419 1.00 93.62 81 LYS A O 1
ATOM 662 N N . THR A 1 82 ? -3.490 -4.484 -1.365 1.00 92.12 82 THR A N 1
ATOM 663 C CA . THR A 1 82 ? -3.040 -3.898 -0.099 1.00 92.12 82 THR A CA 1
ATOM 664 C C . THR A 1 82 ? -4.219 -3.410 0.738 1.00 92.12 82 THR A C 1
ATOM 666 O O . THR A 1 82 ? -4.267 -3.709 1.927 1.00 92.12 82 THR A O 1
ATOM 669 N N . LEU A 1 83 ? -5.208 -2.750 0.131 1.00 91.75 83 LEU A N 1
ATOM 670 C CA . LEU A 1 83 ? -6.415 -2.296 0.821 1.00 91.75 83 LEU A CA 1
ATOM 671 C C . LEU A 1 83 ? -7.194 -3.474 1.425 1.00 91.75 83 LEU A C 1
ATOM 673 O O . LEU A 1 83 ? -7.561 -3.436 2.599 1.00 91.75 83 LEU A O 1
ATOM 677 N N . ALA A 1 84 ? -7.379 -4.558 0.666 1.00 92.31 84 ALA A N 1
ATOM 678 C CA . ALA A 1 84 ? -8.011 -5.775 1.171 1.00 92.31 84 ALA A CA 1
ATOM 679 C C . ALA A 1 84 ? -7.239 -6.373 2.362 1.00 92.31 84 ALA A C 1
ATOM 681 O O . ALA A 1 84 ? -7.846 -6.757 3.365 1.00 92.31 84 ALA A O 1
ATOM 682 N N . ASN A 1 85 ? -5.904 -6.394 2.288 1.00 93.69 85 ASN A N 1
ATOM 683 C CA . ASN A 1 85 ? -5.046 -6.864 3.377 1.00 93.69 85 ASN A CA 1
ATOM 684 C C . ASN A 1 85 ? -5.146 -5.971 4.626 1.00 93.69 85 ASN A C 1
ATOM 686 O O . ASN A 1 85 ? -5.212 -6.496 5.740 1.00 93.69 85 ASN A O 1
ATOM 690 N N . LEU A 1 86 ? -5.200 -4.644 4.463 1.00 92.44 86 LEU A N 1
ATOM 691 C CA . LEU A 1 86 ? -5.378 -3.703 5.573 1.00 92.44 86 LEU A CA 1
ATOM 692 C C . LEU A 1 86 ? -6.734 -3.889 6.253 1.00 92.44 86 LEU A C 1
ATOM 694 O O . LEU A 1 86 ? -6.777 -4.047 7.473 1.00 92.44 86 LEU A O 1
ATOM 698 N N . ILE A 1 87 ? -7.820 -3.987 5.480 1.00 91.31 87 ILE A N 1
ATOM 699 C CA . ILE A 1 87 ? -9.168 -4.217 6.020 1.00 91.31 87 ILE A CA 1
ATOM 700 C C . ILE A 1 87 ? -9.224 -5.555 6.767 1.00 91.31 87 ILE A C 1
ATOM 702 O O . ILE A 1 87 ? -9.778 -5.640 7.869 1.00 91.31 87 ILE A O 1
ATOM 706 N N . ALA A 1 88 ? -8.626 -6.609 6.201 1.00 94.06 88 ALA A N 1
ATOM 707 C CA . ALA A 1 88 ? -8.535 -7.909 6.856 1.00 94.06 88 ALA A CA 1
ATOM 708 C C . ALA A 1 88 ? -7.757 -7.817 8.179 1.00 94.06 88 ALA A C 1
ATOM 710 O O . ALA A 1 88 ? -8.222 -8.330 9.202 1.00 94.06 88 ALA A O 1
ATOM 711 N N . ARG A 1 89 ? -6.622 -7.103 8.195 1.00 94.25 89 ARG A N 1
ATOM 712 C CA . ARG A 1 89 ? -5.825 -6.887 9.410 1.00 94.25 89 ARG A CA 1
ATOM 713 C C . ARG A 1 89 ? -6.580 -6.067 10.454 1.00 94.25 89 ARG A C 1
ATOM 715 O O . ARG A 1 89 ? -6.563 -6.423 11.629 1.00 94.25 89 ARG A O 1
ATOM 722 N N . ARG A 1 90 ? -7.291 -5.021 10.040 1.00 91.94 90 ARG A N 1
ATOM 723 C CA . ARG A 1 90 ? -8.127 -4.191 10.911 1.00 91.94 90 ARG A CA 1
ATOM 724 C C . ARG A 1 90 ? -9.236 -5.004 11.571 1.00 91.94 90 ARG A C 1
ATOM 726 O O . ARG A 1 90 ? -9.449 -4.910 12.780 1.00 91.94 90 ARG A O 1
ATOM 733 N N . LYS A 1 91 ? -9.922 -5.846 10.793 1.00 93.94 91 LYS A N 1
ATOM 734 C CA . LYS A 1 91 ? -10.951 -6.758 11.309 1.00 93.94 91 LYS A CA 1
ATOM 735 C C . LYS A 1 91 ? -10.360 -7.767 12.296 1.00 93.94 91 LYS A C 1
ATOM 737 O O . LYS A 1 91 ? -10.974 -8.029 13.327 1.00 93.94 91 LYS A O 1
ATOM 742 N N . PHE A 1 92 ? -9.175 -8.298 12.002 1.00 95.38 92 PHE A N 1
ATOM 743 C CA . PHE A 1 92 ? -8.453 -9.204 12.893 1.00 95.38 92 PHE A CA 1
ATOM 744 C C . PHE A 1 92 ? -8.127 -8.540 14.243 1.00 95.38 92 PHE A C 1
ATOM 746 O O . PHE A 1 92 ? -8.547 -9.047 15.280 1.00 95.38 92 PHE A O 1
ATOM 753 N N . GLU A 1 93 ? -7.502 -7.358 14.237 1.00 92.50 93 GLU A N 1
ATOM 754 C CA . GLU A 1 93 ? -7.154 -6.606 15.459 1.00 92.50 93 GLU A CA 1
ATOM 755 C C . GLU A 1 93 ? -8.387 -6.220 16.291 1.00 92.50 93 GLU A C 1
ATOM 757 O O . GLU A 1 93 ? -8.338 -6.206 17.525 1.00 92.50 93 GLU A O 1
ATOM 762 N N . ARG A 1 94 ? -9.510 -5.902 15.631 1.00 91.81 94 ARG A N 1
ATOM 763 C CA . ARG A 1 94 ? -10.790 -5.625 16.298 1.00 91.81 94 ARG A CA 1
ATOM 764 C C . ARG A 1 94 ? -11.370 -6.875 16.959 1.00 91.81 94 ARG A C 1
ATOM 766 O O . ARG A 1 94 ? -11.898 -6.785 18.062 1.00 91.81 94 ARG A O 1
ATOM 773 N N . ASN A 1 95 ? -11.275 -8.028 16.300 1.00 93.31 95 ASN A N 1
ATOM 774 C CA . ASN A 1 95 ? -11.820 -9.281 16.813 1.00 93.31 95 ASN A CA 1
ATOM 775 C C . ASN A 1 95 ? -11.019 -9.822 18.002 1.00 93.31 95 ASN A C 1
ATOM 777 O O . ASN A 1 95 ? -11.633 -10.254 18.978 1.00 93.31 95 ASN A O 1
ATOM 781 N N . GLU A 1 96 ? -9.684 -9.771 17.953 1.00 92.00 96 GLU A N 1
ATOM 782 C CA . GLU A 1 96 ? -8.836 -10.211 19.071 1.00 92.00 96 GLU A CA 1
ATOM 783 C C . GLU A 1 96 ? -9.100 -9.393 20.340 1.00 92.00 96 GLU A C 1
ATOM 785 O O . GLU A 1 96 ? -9.247 -9.951 21.426 1.00 92.00 96 GLU A O 1
ATOM 790 N N . ASN A 1 97 ? -9.256 -8.074 20.197 1.00 90.62 97 ASN A N 1
ATOM 791 C CA . ASN A 1 97 ? -9.458 -7.169 21.328 1.00 90.62 97 ASN A CA 1
ATOM 792 C C . ASN A 1 97 ? -10.937 -6.915 21.656 1.00 90.62 97 ASN A C 1
ATOM 794 O O . ASN A 1 97 ? -11.234 -6.067 22.495 1.00 90.62 97 ASN A O 1
ATOM 798 N N . ARG A 1 98 ? -11.880 -7.655 21.052 1.00 91.31 98 ARG A N 1
ATOM 799 C CA . ARG A 1 98 ? -13.328 -7.420 21.207 1.00 91.31 98 ARG A CA 1
ATOM 800 C C . ARG A 1 98 ? -13.767 -7.361 22.669 1.00 91.31 98 ARG A C 1
ATOM 802 O O . ARG A 1 98 ? -14.466 -6.437 23.053 1.00 91.31 98 ARG A O 1
ATOM 809 N N . ARG A 1 99 ? -13.308 -8.305 23.499 1.00 89.88 99 ARG A N 1
ATOM 810 C CA . ARG A 1 99 ? -13.660 -8.349 24.933 1.00 89.88 99 ARG A CA 1
ATOM 811 C C . ARG A 1 99 ? -13.230 -7.080 25.675 1.00 89.88 99 ARG A C 1
ATOM 813 O O . ARG A 1 99 ? -13.982 -6.574 26.500 1.00 89.88 99 ARG A O 1
ATOM 820 N N . LEU A 1 100 ? -12.030 -6.584 25.371 1.00 88.56 100 LEU A N 1
ATOM 821 C CA . LEU A 1 100 ? -11.476 -5.378 25.979 1.00 88.56 100 LEU A CA 1
ATOM 822 C C . LEU A 1 100 ? -12.213 -4.123 25.492 1.00 88.56 100 LEU A C 1
ATOM 824 O O . LEU A 1 100 ? -12.517 -3.244 26.292 1.00 88.56 100 LEU A O 1
ATOM 828 N N . ILE A 1 101 ? -12.551 -4.070 24.201 1.00 90.00 101 ILE A N 1
ATOM 829 C CA . ILE A 1 101 ? -13.317 -2.974 23.593 1.00 90.00 101 ILE A CA 1
ATOM 830 C C . ILE A 1 101 ? -14.732 -2.909 24.181 1.00 90.00 101 ILE A C 1
ATOM 832 O O . ILE A 1 101 ? -15.159 -1.839 24.599 1.00 90.00 101 ILE A O 1
ATOM 836 N N . ASP A 1 102 ? -15.433 -4.043 24.284 1.00 90.38 102 ASP A N 1
ATOM 837 C CA . ASP A 1 102 ? -16.785 -4.107 24.853 1.00 90.38 102 ASP A CA 1
ATOM 838 C C . ASP A 1 102 ? -16.789 -3.664 26.326 1.00 90.38 102 ASP A C 1
ATOM 840 O O . ASP A 1 102 ? -17.700 -2.965 26.773 1.00 90.38 102 ASP A O 1
ATOM 844 N N . LYS A 1 103 ? -15.756 -4.054 27.089 1.00 87.50 103 LYS A N 1
ATOM 845 C CA . LYS A 1 103 ? -15.565 -3.624 28.482 1.00 87.50 103 LYS A CA 1
ATOM 846 C C . LYS A 1 103 ? -15.322 -2.115 28.563 1.00 87.50 103 LYS A C 1
ATOM 848 O O . LYS A 1 103 ? -15.993 -1.447 29.344 1.00 87.50 103 LYS A O 1
ATOM 853 N N . ALA A 1 104 ? -14.428 -1.579 27.731 1.00 86.94 104 ALA A N 1
ATOM 854 C CA . ALA A 1 104 ? -14.146 -0.146 27.667 1.00 86.94 104 ALA A CA 1
ATOM 855 C C . ALA A 1 104 ? -15.390 0.671 27.281 1.00 86.94 104 ALA A C 1
ATOM 857 O O . ALA A 1 104 ? -15.684 1.675 27.918 1.00 86.94 104 ALA A O 1
ATOM 858 N N . GLN A 1 105 ? -16.179 0.196 26.315 1.00 88.00 105 GLN A N 1
ATOM 859 C CA . GLN A 1 105 ? -17.404 0.867 25.883 1.00 88.00 105 GLN A CA 1
ATOM 860 C C . GLN A 1 105 ? -18.450 0.951 27.005 1.00 88.00 105 GLN A C 1
ATOM 862 O O . GLN A 1 105 ? -19.127 1.967 27.134 1.00 88.00 105 GLN A O 1
ATOM 867 N N . ARG A 1 106 ? -18.590 -0.089 27.838 1.00 84.44 106 ARG A N 1
ATOM 868 C CA . ARG A 1 106 ? -19.503 -0.053 28.998 1.00 84.44 106 ARG A CA 1
ATOM 869 C C . ARG A 1 106 ? -19.092 1.012 30.012 1.00 84.44 106 ARG A C 1
ATOM 871 O O . ARG A 1 106 ? -19.962 1.692 30.547 1.00 84.44 106 ARG A O 1
ATOM 878 N N . VAL A 1 107 ? -17.787 1.156 30.248 1.00 83.06 107 VAL A N 1
ATOM 879 C CA . VAL A 1 107 ? -17.239 2.181 31.146 1.00 83.06 107 VAL A CA 1
ATOM 880 C C . VAL A 1 107 ? -17.430 3.578 30.559 1.00 83.06 107 VAL A C 1
ATOM 882 O O . VAL A 1 107 ? -17.906 4.455 31.272 1.00 83.06 107 VAL A O 1
ATOM 885 N N . ASP A 1 108 ? -17.172 3.775 29.264 1.00 82.94 108 ASP A N 1
ATOM 886 C CA . ASP A 1 108 ? -17.404 5.060 28.585 1.00 82.94 108 ASP A CA 1
ATOM 887 C C . ASP A 1 108 ? -18.890 5.471 28.631 1.00 82.94 108 ASP A C 1
ATOM 889 O O . ASP A 1 108 ? -19.217 6.625 28.907 1.00 82.94 108 ASP A O 1
ATOM 893 N N . ILE A 1 109 ? -19.815 4.524 28.431 1.00 81.50 109 ILE A N 1
ATOM 894 C CA . ILE A 1 109 ? -21.262 4.773 28.538 1.00 81.50 109 ILE A CA 1
ATOM 895 C C . ILE A 1 109 ? -21.643 5.145 29.978 1.00 81.50 109 ILE A C 1
ATOM 897 O O . ILE A 1 109 ? -22.328 6.145 30.194 1.00 81.50 109 ILE A O 1
ATOM 901 N N . ALA A 1 110 ? -21.169 4.391 30.972 1.00 77.19 110 ALA A N 1
ATOM 902 C CA . ALA A 1 110 ? -21.387 4.723 32.378 1.00 77.19 110 ALA A CA 1
ATOM 903 C C . ALA A 1 110 ? -20.797 6.095 32.749 1.00 77.19 110 ALA A C 1
ATOM 905 O O . ALA A 1 110 ? -21.395 6.809 33.548 1.00 77.19 110 ALA A O 1
ATOM 906 N N . ALA A 1 111 ? -19.671 6.489 32.140 1.00 73.88 111 ALA A N 1
ATOM 907 C CA . ALA A 1 111 ? -19.076 7.813 32.287 1.00 73.88 111 ALA A CA 1
ATOM 908 C C . ALA A 1 111 ? -19.930 8.925 31.659 1.00 73.88 111 ALA A C 1
ATOM 910 O O . ALA A 1 111 ? -20.035 10.005 32.235 1.00 73.88 111 ALA A O 1
ATOM 911 N N . SER A 1 112 ? -20.589 8.665 30.528 1.00 75.12 112 SER A N 1
ATOM 912 C CA . SER A 1 112 ? -21.497 9.638 29.911 1.00 75.12 112 SER A CA 1
ATOM 913 C C . SER A 1 112 ? -22.754 9.898 30.752 1.00 75.12 112 SER A C 1
ATOM 915 O O . SER A 1 112 ? -23.137 11.047 30.910 1.00 75.12 112 SER A O 1
ATOM 917 N N . PHE A 1 113 ? -23.326 8.886 31.415 1.00 70.19 113 PHE A N 1
ATOM 918 C CA . PHE A 1 113 ? -24.470 9.081 32.323 1.00 70.19 113 PHE A CA 1
ATOM 919 C C . PHE A 1 113 ? -24.139 9.906 33.582 1.00 70.19 113 PHE A C 1
ATOM 921 O O . PHE A 1 113 ? -25.045 10.393 34.258 1.00 70.19 113 PHE A O 1
ATOM 928 N N . LYS A 1 114 ? -22.851 10.116 33.891 1.00 63.06 114 LYS A N 1
ATOM 929 C CA . LYS A 1 114 ? -22.405 10.994 34.986 1.00 63.06 114 LYS A CA 1
ATOM 930 C C . LYS A 1 114 ? -22.782 12.457 34.741 1.00 63.06 114 LYS A C 1
ATOM 932 O O . LYS A 1 114 ? -23.009 13.178 35.709 1.00 63.06 114 LYS A O 1
ATOM 937 N N . SER A 1 115 ? -22.873 12.901 33.480 1.00 59.41 115 SER A N 1
ATOM 938 C CA . SER A 1 115 ? -23.248 14.288 33.159 1.00 59.41 115 SER A CA 1
ATOM 939 C C . SER A 1 115 ? -24.709 14.611 33.473 1.00 59.41 115 SER A C 1
ATOM 941 O O . SER A 1 115 ? -25.040 15.784 33.622 1.00 59.41 115 SER A O 1
ATOM 943 N N . ASP A 1 116 ? -25.552 13.586 33.630 1.00 63.41 116 ASP A N 1
ATOM 944 C CA . ASP A 1 116 ? -27.000 13.720 33.826 1.00 63.41 116 ASP A CA 1
ATOM 945 C C . ASP A 1 116 ? -27.424 13.611 35.309 1.00 63.41 116 ASP A C 1
ATOM 947 O O . ASP A 1 116 ? -28.616 13.591 35.615 1.00 63.41 116 ASP A O 1
ATOM 951 N N . GLY A 1 117 ? -26.463 13.588 36.247 1.00 59.12 117 GLY A N 1
ATOM 952 C CA . GLY A 1 117 ? -26.721 13.693 37.694 1.00 59.12 117 GLY A CA 1
ATOM 953 C C . GLY A 1 117 ? -26.736 12.376 38.484 1.00 59.12 117 GLY A C 1
ATOM 954 O O . GLY A 1 117 ? -27.386 12.306 39.525 1.00 59.12 117 GLY A O 1
ATOM 955 N N . ALA A 1 118 ? -26.043 11.333 38.017 1.00 60.62 118 ALA A N 1
ATOM 956 C CA . ALA A 1 118 ? -25.937 10.049 38.721 1.00 60.62 118 ALA A CA 1
ATOM 957 C C . ALA A 1 118 ? -24.997 10.086 39.955 1.00 60.62 118 ALA A C 1
ATOM 959 O O . ALA A 1 118 ? -24.036 10.854 39.998 1.00 60.62 118 ALA A O 1
ATOM 960 N N . ASP A 1 119 ? -25.256 9.214 40.941 1.00 60.59 119 ASP A N 1
ATOM 961 C CA . ASP A 1 119 ? -24.522 9.104 42.215 1.00 60.59 119 ASP A CA 1
ATOM 962 C C . ASP A 1 119 ? -23.003 8.907 42.035 1.00 60.59 119 ASP A C 1
ATOM 964 O O . ASP A 1 119 ? -22.544 7.899 41.490 1.00 60.59 119 ASP A O 1
ATOM 968 N N . ALA A 1 120 ? -22.210 9.831 42.591 1.00 64.38 120 ALA A N 1
ATOM 969 C CA . ALA A 1 120 ? -20.743 9.879 42.498 1.00 64.38 120 ALA A CA 1
ATOM 970 C C . ALA A 1 120 ? -20.007 8.633 43.039 1.00 64.38 120 ALA A C 1
ATOM 972 O O . ALA A 1 120 ? -18.850 8.409 42.689 1.00 64.38 120 ALA A O 1
ATOM 973 N N . SER A 1 121 ? -20.664 7.805 43.859 1.00 62.53 121 SER A N 1
ATOM 974 C CA . SER A 1 121 ? -20.065 6.602 44.460 1.00 62.53 121 SER A CA 1
ATOM 975 C C . SER A 1 121 ? -19.954 5.431 43.477 1.00 62.53 121 SER A C 1
ATOM 977 O O . SER A 1 121 ? -18.885 4.850 43.328 1.00 62.53 121 SER A O 1
ATOM 979 N N . HIS A 1 122 ? -21.023 5.128 42.732 1.00 60.44 122 HIS A N 1
ATOM 980 C CA . HIS A 1 122 ? -21.043 4.039 41.735 1.00 60.44 122 HIS A CA 1
ATOM 981 C C . HIS A 1 122 ? -20.087 4.308 40.560 1.00 60.44 122 HIS A C 1
ATOM 983 O O . HIS A 1 122 ? -19.650 3.420 39.836 1.00 60.44 122 HIS A O 1
ATOM 989 N N . ILE A 1 123 ? -19.766 5.580 40.377 1.00 60.69 123 ILE A N 1
ATOM 990 C CA . ILE A 1 123 ? -18.975 6.150 39.300 1.00 60.69 123 ILE A CA 1
ATOM 991 C C . ILE A 1 123 ? -17.481 5.823 39.428 1.00 60.69 123 ILE A C 1
ATOM 993 O O . ILE A 1 123 ? -16.840 5.556 38.407 1.00 60.69 123 ILE A O 1
ATOM 997 N N . ALA A 1 124 ? -16.948 5.846 40.652 1.00 65.12 124 ALA A N 1
ATOM 998 C CA . ALA A 1 124 ? -15.554 5.518 40.946 1.00 65.12 124 ALA A CA 1
ATOM 999 C C . ALA A 1 124 ? -15.310 4.002 40.877 1.00 65.12 124 ALA A C 1
ATOM 1001 O O . ALA A 1 124 ? -14.310 3.563 40.317 1.00 65.12 124 ALA A O 1
ATOM 1002 N N . GLU A 1 125 ? -16.276 3.202 41.339 1.00 65.88 125 GLU A N 1
ATOM 1003 C CA . GLU A 1 125 ? -16.214 1.736 41.271 1.00 65.88 125 GLU A CA 1
ATOM 1004 C C . GLU A 1 125 ? -16.160 1.230 39.823 1.00 65.88 125 GLU A C 1
ATOM 1006 O O . GLU A 1 125 ? -15.407 0.310 39.519 1.00 65.88 125 GLU A O 1
ATOM 1011 N N . ILE A 1 126 ? -16.904 1.861 38.903 1.00 66.00 126 ILE A N 1
ATOM 1012 C CA . ILE A 1 126 ? -16.902 1.500 37.475 1.00 66.00 126 ILE A CA 1
ATOM 1013 C C . ILE A 1 126 ? -15.593 1.909 36.779 1.00 66.00 126 ILE A C 1
ATOM 1015 O O . ILE A 1 126 ? -15.128 1.197 35.887 1.00 66.00 126 ILE A O 1
ATOM 1019 N N . GLU A 1 127 ? -14.976 3.025 37.175 1.00 65.25 127 GLU A N 1
ATOM 1020 C CA . GLU A 1 127 ? -13.655 3.424 36.663 1.00 65.25 127 GLU A CA 1
ATOM 1021 C C . GLU A 1 127 ? -12.542 2.487 37.148 1.00 65.25 127 GLU A C 1
ATOM 1023 O O . GLU A 1 127 ? -11.631 2.169 36.382 1.00 65.25 127 GLU A O 1
ATOM 1028 N N . GLU A 1 128 ? -12.660 1.963 38.369 1.00 68.94 128 GLU A N 1
ATOM 1029 C CA . GLU A 1 128 ? -11.725 0.987 38.938 1.00 68.94 128 GLU A CA 1
ATOM 1030 C C . GLU A 1 128 ? -11.867 -0.421 38.318 1.00 68.94 128 GLU A C 1
ATOM 1032 O O . GLU A 1 128 ? -10.980 -1.266 38.450 1.00 68.94 128 GLU A O 1
ATOM 1037 N N . MET A 1 129 ? -12.934 -0.684 37.548 1.00 69.12 129 MET A N 1
ATOM 1038 C CA . MET A 1 129 ? -13.110 -1.966 36.851 1.00 69.12 129 MET A CA 1
ATOM 1039 C C . MET A 1 129 ? -12.103 -2.201 35.714 1.00 69.12 129 MET A C 1
ATOM 1041 O O . MET A 1 129 ? -11.944 -3.352 35.286 1.00 69.12 129 MET A O 1
ATOM 1045 N N . ILE A 1 130 ? -11.450 -1.158 35.183 1.00 78.44 130 ILE A N 1
ATOM 1046 C CA . ILE A 1 130 ? -10.398 -1.302 34.164 1.00 78.44 130 ILE A CA 1
ATOM 1047 C C . ILE A 1 130 ? -9.034 -1.237 34.839 1.00 78.44 130 ILE A C 1
ATOM 1049 O O . ILE A 1 130 ? -8.623 -0.211 35.374 1.00 78.44 130 ILE A O 1
ATOM 1053 N N . THR A 1 131 ? -8.290 -2.332 34.733 1.00 86.38 131 THR A N 1
ATOM 1054 C CA . THR A 1 131 ? -6.932 -2.411 35.278 1.00 86.38 131 THR A CA 1
ATOM 1055 C C . THR A 1 131 ? -5.966 -1.504 34.498 1.00 86.38 131 THR A C 1
ATOM 1057 O O . THR A 1 131 ? -6.131 -1.317 33.289 1.00 86.38 131 THR A O 1
ATOM 1060 N N . PRO A 1 132 ? -4.901 -0.970 35.124 1.00 85.25 132 PRO A N 1
ATOM 1061 C CA . PRO A 1 132 ? -3.935 -0.110 34.430 1.00 85.25 132 PRO A CA 1
ATOM 1062 C C . PRO A 1 132 ? -3.270 -0.812 33.231 1.00 85.25 132 PRO A C 1
ATOM 1064 O O . PRO A 1 132 ? -2.999 -0.184 32.209 1.00 85.25 132 PRO A O 1
ATOM 1067 N N . THR A 1 133 ? -3.086 -2.133 33.302 1.00 87.19 133 THR A N 1
ATOM 1068 C CA . THR A 1 133 ? -2.586 -2.948 32.184 1.00 87.19 133 THR A CA 1
ATOM 1069 C C . THR A 1 133 ? -3.567 -2.984 31.007 1.00 87.19 133 THR A C 1
ATOM 1071 O O . THR A 1 133 ? -3.154 -2.864 29.854 1.00 87.19 133 THR A O 1
ATOM 1074 N N . GLU A 1 134 ? -4.871 -3.104 31.270 1.00 88.06 134 GLU A N 1
ATOM 1075 C CA . GLU A 1 134 ? -5.916 -3.036 30.238 1.00 88.06 134 GLU A CA 1
ATOM 1076 C C . GLU A 1 134 ? -5.983 -1.643 29.587 1.00 88.06 134 GLU A C 1
ATOM 1078 O O . GLU A 1 134 ? -6.182 -1.545 28.374 1.00 88.06 134 GLU A O 1
ATOM 1083 N N . GLN A 1 135 ? -5.763 -0.566 30.351 1.00 87.06 135 GLN A N 1
ATOM 1084 C CA . GLN A 1 135 ? -5.702 0.798 29.805 1.00 87.06 135 GLN A CA 1
ATOM 1085 C C . GLN A 1 135 ? -4.529 0.970 28.831 1.00 87.06 135 GLN A C 1
ATOM 1087 O O . GLN A 1 135 ? -4.692 1.544 27.749 1.00 87.06 135 GLN A O 1
ATOM 1092 N N . GLU A 1 136 ? -3.354 0.439 29.174 1.00 91.19 136 GLU A N 1
ATOM 1093 C CA . GLU A 1 136 ? -2.188 0.462 28.290 1.00 91.19 136 GLU A CA 1
ATOM 1094 C C . GLU A 1 136 ? -2.433 -0.356 27.011 1.00 91.19 136 GLU A C 1
ATOM 1096 O O . GLU A 1 136 ? -2.161 0.112 25.900 1.00 91.19 136 GLU A O 1
ATOM 1101 N N . GLN A 1 137 ? -3.021 -1.548 27.140 1.00 90.56 137 GLN A N 1
ATOM 1102 C CA . GLN A 1 137 ? -3.407 -2.379 25.996 1.00 90.56 137 GLN A CA 1
ATOM 1103 C C . GLN A 1 137 ? -4.402 -1.663 25.077 1.00 90.56 137 GLN A C 1
ATOM 1105 O O . GLN A 1 137 ? -4.234 -1.687 23.854 1.00 90.56 137 GLN A O 1
ATOM 1110 N N . LEU A 1 138 ? -5.390 -0.970 25.646 1.00 90.94 138 LEU A N 1
ATOM 1111 C CA . LEU A 1 138 ? -6.370 -0.197 24.889 1.00 90.94 138 LEU A CA 1
ATOM 1112 C C . LEU A 1 138 ? -5.720 0.991 24.168 1.00 90.94 138 LEU A C 1
ATOM 1114 O O . LEU A 1 138 ? -6.026 1.245 23.004 1.00 90.94 138 LEU A O 1
ATOM 1118 N N . LYS A 1 139 ? -4.785 1.698 24.812 1.00 92.38 139 LYS A N 1
ATOM 1119 C CA . LYS A 1 139 ? -4.023 2.789 24.184 1.00 92.38 139 LYS A CA 1
ATOM 1120 C C . LYS A 1 139 ? -3.195 2.289 22.998 1.00 92.38 139 LYS A C 1
ATOM 1122 O O . LYS A 1 139 ? -3.197 2.909 21.928 1.00 92.38 139 LYS A O 1
ATOM 1127 N N . ASN A 1 140 ? -2.526 1.151 23.163 1.00 93.06 140 ASN A N 1
ATOM 1128 C CA . ASN A 1 140 ? -1.749 0.519 22.101 1.00 93.06 140 ASN A CA 1
ATOM 1129 C C . ASN A 1 140 ? -2.649 0.069 20.945 1.00 93.06 140 ASN A C 1
ATOM 1131 O O . ASN A 1 140 ? -2.338 0.342 19.785 1.00 93.06 140 ASN A O 1
ATOM 1135 N N . HIS A 1 141 ? -3.793 -0.551 21.250 1.00 93.19 141 HIS A N 1
ATOM 1136 C CA . HIS A 1 141 ? -4.791 -0.945 20.255 1.00 93.19 141 HIS A CA 1
ATOM 1137 C C . HIS A 1 141 ? -5.329 0.258 19.475 1.00 93.19 141 HIS A C 1
ATOM 1139 O O . HIS A 1 141 ? -5.249 0.248 18.250 1.00 93.19 141 HIS A O 1
ATOM 1145 N N . LYS A 1 142 ? -5.756 1.330 20.158 1.00 93.19 142 LYS A N 1
ATOM 1146 C CA . LYS A 1 142 ? -6.208 2.589 19.536 1.00 93.19 142 LYS A CA 1
ATOM 1147 C C . LYS A 1 142 ? -5.143 3.185 18.612 1.00 93.19 142 LYS A C 1
ATOM 1149 O O . LYS A 1 142 ? -5.455 3.607 17.504 1.00 93.19 142 LYS A O 1
ATOM 1154 N N . THR A 1 143 ? -3.875 3.160 19.022 1.00 95.31 143 THR A N 1
ATOM 1155 C CA . THR A 1 143 ? -2.763 3.674 18.206 1.00 95.31 143 THR A CA 1
ATOM 1156 C C . THR A 1 143 ? -2.521 2.818 16.959 1.00 95.31 143 THR A C 1
ATOM 1158 O O . THR A 1 143 ? -2.315 3.358 15.873 1.00 95.31 143 THR A O 1
ATOM 1161 N N . ARG A 1 144 ? -2.550 1.482 17.083 1.00 93.12 144 ARG A N 1
ATOM 1162 C CA . ARG A 1 144 ? -2.440 0.570 15.927 1.00 93.12 144 ARG A CA 1
ATOM 1163 C C . ARG A 1 144 ? -3.612 0.750 14.967 1.00 93.12 144 ARG A C 1
ATOM 1165 O O . ARG A 1 144 ? -3.408 0.813 13.759 1.00 93.12 144 ARG A O 1
ATOM 1172 N N . MET A 1 145 ? -4.812 0.878 15.519 1.00 94.44 145 MET A N 1
ATOM 1173 C CA . MET A 1 145 ? -6.045 1.114 14.783 1.00 94.44 145 MET A CA 1
ATOM 1174 C C . MET A 1 145 ? -6.005 2.412 13.980 1.00 94.44 145 MET A C 1
ATOM 1176 O O . MET A 1 145 ? -6.224 2.372 12.773 1.00 94.44 145 MET A O 1
ATOM 1180 N N . ALA A 1 146 ? -5.633 3.522 14.618 1.00 95.69 146 ALA A N 1
ATOM 1181 C CA . ALA A 1 146 ? -5.504 4.811 13.951 1.00 95.69 146 ALA A CA 1
ATOM 1182 C C . ALA A 1 146 ? -4.486 4.755 12.802 1.00 95.69 146 ALA A C 1
ATOM 1184 O O . ALA A 1 146 ? -4.754 5.261 11.721 1.00 95.69 146 ALA A O 1
ATOM 1185 N N . LYS A 1 147 ? -3.345 4.074 12.991 1.00 96.00 147 LYS A N 1
ATOM 1186 C CA . LYS A 1 147 ? -2.353 3.890 11.918 1.00 96.00 147 LYS A CA 1
ATOM 1187 C C . LYS A 1 147 ? -2.929 3.139 10.717 1.00 96.00 147 LYS A C 1
ATOM 1189 O O . LYS A 1 147 ? -2.709 3.568 9.592 1.00 96.00 147 LYS A O 1
ATOM 1194 N N . LEU A 1 148 ? -3.656 2.044 10.953 1.00 94.38 148 LEU A N 1
ATOM 1195 C CA . LEU A 1 148 ? -4.291 1.274 9.878 1.00 94.38 148 LEU A CA 1
ATOM 1196 C C . LEU A 1 148 ? -5.332 2.113 9.131 1.00 94.38 148 LEU A C 1
ATOM 1198 O O . LEU A 1 148 ? -5.352 2.089 7.908 1.00 94.38 148 LEU A O 1
ATOM 1202 N N . GLU A 1 149 ? -6.148 2.882 9.849 1.00 94.12 149 GLU A N 1
ATOM 1203 C CA . GLU A 1 149 ? -7.167 3.752 9.251 1.00 94.12 149 GLU A CA 1
ATOM 1204 C C . GLU A 1 149 ? -6.541 4.888 8.433 1.00 94.12 149 GLU A C 1
ATOM 1206 O O . GLU A 1 149 ? -6.953 5.120 7.300 1.00 94.12 149 GLU A O 1
ATOM 1211 N N . THR A 1 150 ? -5.482 5.531 8.933 1.00 95.69 150 THR A N 1
ATOM 1212 C CA . THR A 1 150 ? -4.733 6.525 8.152 1.00 95.69 150 THR A CA 1
ATOM 1213 C C . THR A 1 150 ? -4.118 5.905 6.895 1.00 95.69 150 THR A C 1
ATOM 1215 O O . THR A 1 150 ? -4.157 6.521 5.834 1.00 95.69 150 THR A O 1
ATOM 1218 N N . SER A 1 151 ? -3.575 4.686 6.975 1.00 94.44 151 SER A N 1
ATOM 1219 C CA . SER A 1 151 ? -3.046 3.985 5.797 1.00 94.44 151 SER A CA 1
ATOM 1220 C C . SER A 1 151 ? -4.137 3.598 4.790 1.00 94.44 151 SER A C 1
ATOM 1222 O O . SER A 1 151 ? -3.887 3.666 3.590 1.00 94.44 151 SER A O 1
ATOM 1224 N N . GLU A 1 152 ? -5.338 3.223 5.247 1.00 91.94 152 GLU A N 1
ATOM 1225 C CA . GLU A 1 152 ? -6.499 2.993 4.371 1.00 91.94 152 GLU A CA 1
ATOM 1226 C C . GLU A 1 152 ? -6.864 4.283 3.609 1.00 91.94 152 GLU A C 1
ATOM 1228 O O . GLU A 1 152 ? -7.025 4.235 2.391 1.00 91.94 152 GLU A O 1
ATOM 1233 N N . LEU A 1 153 ? -6.898 5.437 4.289 1.00 92.81 153 LEU A N 1
ATOM 1234 C CA . LEU A 1 153 ? -7.184 6.740 3.667 1.00 92.81 153 LEU A CA 1
ATOM 1235 C C . LEU A 1 153 ? -6.114 7.158 2.646 1.00 92.81 153 LEU A C 1
ATOM 1237 O O . LEU A 1 153 ? -6.442 7.587 1.545 1.00 92.81 153 LEU A O 1
ATOM 1241 N N . GLN A 1 154 ? -4.832 6.980 2.972 1.00 94.06 154 GLN A N 1
ATOM 1242 C CA . GLN A 1 154 ? -3.732 7.292 2.049 1.00 94.06 154 GLN A CA 1
ATOM 1243 C C . GLN A 1 154 ? -3.786 6.446 0.768 1.00 94.06 154 GLN A C 1
ATOM 1245 O O . GLN A 1 154 ? -3.474 6.931 -0.320 1.00 94.06 154 GLN A O 1
ATOM 1250 N N . LEU A 1 155 ? -4.178 5.172 0.881 1.00 92.62 155 LEU A N 1
ATOM 1251 C CA . LEU A 1 155 ? -4.357 4.312 -0.290 1.00 92.62 155 LEU A CA 1
ATOM 1252 C C . LEU A 1 155 ? -5.570 4.711 -1.129 1.00 92.62 155 LEU A C 1
ATOM 1254 O O . LEU A 1 155 ? -5.517 4.545 -2.346 1.00 92.62 155 LEU A O 1
ATOM 1258 N N . ASP A 1 156 ? -6.626 5.235 -0.511 1.00 92.19 156 ASP A N 1
ATOM 1259 C CA . ASP A 1 156 ? -7.807 5.730 -1.220 1.00 92.19 156 ASP A CA 1
ATOM 1260 C C . ASP A 1 156 ? -7.472 6.958 -2.083 1.00 92.19 156 ASP A C 1
ATOM 1262 O O . ASP A 1 156 ? -7.776 6.983 -3.274 1.00 92.19 156 ASP A O 1
ATOM 1266 N N . GLU A 1 157 ? -6.718 7.921 -1.542 1.00 93.06 157 GLU A N 1
ATOM 1267 C CA . GLU A 1 157 ? -6.228 9.083 -2.304 1.00 93.06 157 GLU A CA 1
ATOM 1268 C C . GLU A 1 157 ? -5.373 8.665 -3.515 1.00 93.06 157 GLU A C 1
ATOM 1270 O O . GLU A 1 157 ? -5.504 9.192 -4.630 1.00 93.06 157 GLU A O 1
ATOM 1275 N N . MET A 1 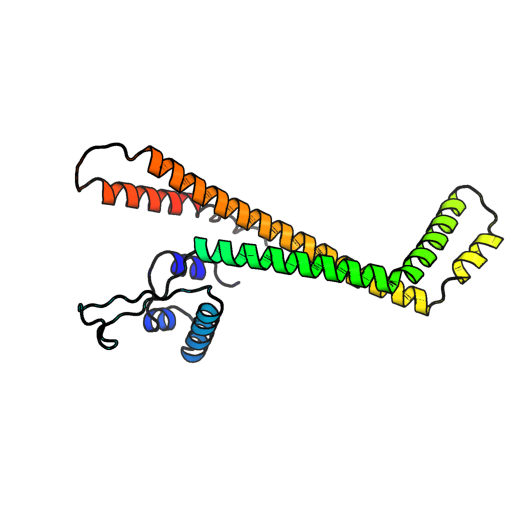158 ? -4.499 7.677 -3.308 1.00 91.94 158 MET A N 1
ATOM 1276 C CA . MET A 1 158 ? -3.661 7.112 -4.361 1.00 91.94 158 MET A CA 1
ATOM 1277 C C . MET A 1 158 ? -4.503 6.404 -5.428 1.00 91.94 158 MET A C 1
ATOM 1279 O O . MET A 1 158 ? -4.276 6.599 -6.626 1.00 91.94 158 MET A O 1
ATOM 1283 N N . LEU A 1 159 ? -5.482 5.602 -5.008 1.00 92.69 159 LEU A N 1
ATOM 1284 C CA . LEU A 1 159 ? -6.380 4.885 -5.904 1.00 92.69 159 LEU A CA 1
ATOM 1285 C C . LEU A 1 159 ? -7.202 5.862 -6.748 1.00 92.69 159 LEU A C 1
ATOM 1287 O O . LEU A 1 159 ? -7.235 5.718 -7.968 1.00 92.69 159 LEU A O 1
ATOM 1291 N N . PHE A 1 160 ? -7.769 6.894 -6.123 1.00 91.88 160 PHE A N 1
ATOM 1292 C CA . PHE A 1 160 ? -8.510 7.953 -6.801 1.00 91.88 160 PHE A CA 1
ATOM 1293 C C . PHE A 1 160 ? -7.667 8.624 -7.888 1.00 91.88 160 PHE A C 1
ATOM 1295 O O . PHE A 1 160 ? -8.105 8.781 -9.028 1.00 91.88 160 PHE A O 1
ATOM 1302 N N . THR A 1 161 ? -6.418 8.971 -7.571 1.00 90.12 161 THR A N 1
ATOM 1303 C CA . THR A 1 161 ? -5.501 9.592 -8.536 1.00 90.12 161 THR A CA 1
ATOM 1304 C C . THR A 1 161 ? -5.214 8.667 -9.725 1.00 90.12 161 THR A C 1
ATOM 1306 O O . THR A 1 161 ? -5.238 9.110 -10.877 1.00 90.12 161 THR A O 1
ATOM 1309 N N . LEU A 1 162 ? -4.989 7.373 -9.471 1.00 89.88 162 LEU A N 1
ATOM 1310 C CA . LEU A 1 162 ? -4.726 6.377 -10.515 1.00 89.88 162 LEU A CA 1
ATOM 1311 C C . LEU A 1 162 ? -5.951 6.092 -11.387 1.00 89.88 162 LEU A C 1
ATOM 1313 O O . LEU A 1 162 ? -5.828 6.005 -12.609 1.00 89.88 162 LEU A O 1
ATOM 1317 N N . GLU A 1 163 ? -7.131 5.957 -10.788 1.00 89.06 163 GLU A N 1
ATOM 1318 C CA . GLU A 1 163 ? -8.386 5.765 -11.515 1.00 89.06 163 GLU A CA 1
ATOM 1319 C C . GLU A 1 163 ? -8.703 6.968 -12.398 1.00 89.06 163 GLU A C 1
ATOM 1321 O O . GLU A 1 163 ? -9.024 6.798 -13.578 1.00 89.06 163 GLU A O 1
ATOM 1326 N N . ASN A 1 164 ? -8.522 8.179 -11.867 1.00 9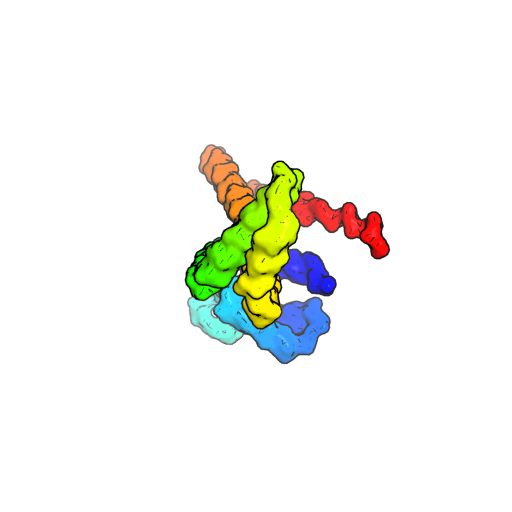0.44 164 ASN A N 1
ATOM 1327 C CA . ASN A 1 164 ? -8.663 9.402 -12.643 1.00 90.44 164 ASN A CA 1
ATOM 1328 C C . ASN A 1 164 ? -7.718 9.397 -13.843 1.00 90.44 164 ASN A C 1
ATOM 1330 O O . ASN A 1 164 ? -8.185 9.559 -14.970 1.00 90.44 164 ASN A O 1
ATOM 1334 N N . PHE A 1 165 ? -6.421 9.148 -13.631 1.00 88.00 165 PHE A N 1
ATOM 1335 C CA . PHE A 1 165 ? -5.436 9.074 -14.712 1.00 88.00 165 PHE A CA 1
ATOM 1336 C C . PHE A 1 165 ? -5.856 8.083 -15.809 1.00 88.00 165 PHE A C 1
ATOM 1338 O O . PHE A 1 165 ? -5.926 8.454 -16.982 1.00 88.00 165 PHE A O 1
ATOM 1345 N N . LEU A 1 166 ? -6.220 6.855 -15.432 1.00 86.94 166 LEU A N 1
ATOM 1346 C CA . LEU A 1 166 ? -6.648 5.819 -16.377 1.00 86.94 166 LEU A CA 1
ATOM 1347 C C . LEU A 1 166 ? -7.929 6.207 -17.131 1.00 86.94 166 LEU A C 1
ATOM 1349 O O . LEU A 1 166 ? -8.051 5.943 -18.329 1.00 86.94 166 LEU A O 1
ATOM 1353 N N . SER A 1 167 ? -8.873 6.867 -16.454 1.00 86.56 167 SER A N 1
ATOM 1354 C CA . SER A 1 167 ? -10.110 7.346 -17.074 1.00 86.56 167 SER A CA 1
ATOM 1355 C C . SER A 1 167 ? -9.851 8.434 -18.123 1.00 86.56 167 SER A C 1
ATOM 1357 O O . SER A 1 167 ? -10.488 8.437 -19.180 1.00 86.56 167 SER A O 1
ATOM 1359 N N . TYR A 1 168 ? -8.886 9.328 -17.878 1.00 85.06 168 TYR A N 1
ATOM 1360 C CA . TYR A 1 168 ? -8.495 10.361 -18.835 1.00 85.06 168 TYR A CA 1
ATOM 1361 C C . TYR A 1 168 ? -7.806 9.758 -20.059 1.00 85.06 168 TYR A C 1
ATOM 1363 O O . TYR A 1 168 ? -8.162 10.121 -21.180 1.00 85.06 168 TYR A O 1
ATOM 1371 N N . GLN A 1 169 ? -6.898 8.795 -19.870 1.00 76.94 169 GLN A N 1
ATOM 1372 C CA . GLN A 1 169 ? -6.222 8.114 -20.983 1.00 76.94 169 GLN A CA 1
ATOM 1373 C C . GLN A 1 169 ? -7.222 7.400 -21.905 1.00 76.94 169 GLN A C 1
ATOM 1375 O O . GLN A 1 169 ? -7.184 7.564 -23.125 1.00 76.94 169 GLN A O 1
ATOM 1380 N N . GLN A 1 170 ? -8.199 6.682 -21.338 1.00 71.75 170 GLN A N 1
ATOM 1381 C CA . GLN A 1 170 ? -9.234 6.010 -22.132 1.00 71.75 170 GLN A CA 1
ATOM 1382 C C . GLN A 1 170 ? -10.106 6.988 -22.932 1.00 71.75 170 GLN A C 1
ATOM 1384 O O . GLN A 1 170 ? -10.496 6.684 -24.060 1.00 71.75 170 GLN A O 1
ATOM 1389 N N . ARG A 1 171 ? -10.398 8.174 -22.381 1.00 59.44 171 ARG A N 1
ATOM 1390 C CA . ARG A 1 171 ? -11.178 9.205 -23.082 1.00 59.44 171 ARG A CA 1
ATOM 1391 C C . ARG A 1 171 ? -10.433 9.788 -24.281 1.00 59.44 171 ARG A C 1
ATOM 1393 O O . ARG A 1 171 ? -11.069 10.003 -25.310 1.00 59.44 171 ARG A O 1
ATOM 1400 N N . VAL A 1 172 ? -9.117 9.992 -24.188 1.00 58.69 172 VAL A N 1
ATOM 1401 C CA . VAL A 1 172 ? -8.299 10.481 -25.316 1.00 58.69 172 VAL A CA 1
ATOM 1402 C C . VAL A 1 172 ? -8.362 9.500 -26.492 1.00 58.69 172 VAL A C 1
ATOM 1404 O O . VAL A 1 172 ? -8.689 9.896 -27.610 1.00 58.69 172 VAL A O 1
ATOM 1407 N N . VAL A 1 173 ? -8.208 8.199 -26.227 1.00 56.66 173 VAL A N 1
ATOM 1408 C CA . VAL A 1 173 ? -8.251 7.156 -27.269 1.00 56.66 173 VAL A CA 1
ATOM 1409 C C . VAL A 1 173 ? -9.614 7.079 -27.978 1.00 56.66 173 VAL A C 1
ATOM 1411 O O . VAL A 1 173 ? -9.678 6.795 -29.175 1.00 56.66 173 VAL A O 1
ATOM 1414 N N . ILE A 1 174 ? -10.723 7.321 -27.270 1.00 52.06 174 ILE A N 1
ATOM 1415 C CA . ILE A 1 174 ? -12.070 7.303 -27.870 1.00 52.06 174 ILE A CA 1
ATOM 1416 C C . ILE A 1 174 ? -12.292 8.532 -28.764 1.00 52.06 174 ILE A C 1
ATOM 1418 O O . ILE A 1 174 ? -12.875 8.400 -29.844 1.00 52.06 174 ILE A O 1
ATOM 1422 N N . VAL A 1 175 ? -11.799 9.708 -28.357 1.00 54.06 175 VAL A N 1
ATOM 1423 C CA . VAL A 1 175 ? -11.892 10.926 -29.176 1.00 54.06 175 VAL A CA 1
ATOM 1424 C C . VAL A 1 175 ? -11.121 10.752 -30.491 1.00 54.06 175 VAL A C 1
ATOM 1426 O O . VAL A 1 175 ? -11.669 11.076 -31.546 1.00 54.06 175 VAL A O 1
ATOM 1429 N N . ASP A 1 176 ? -9.932 10.144 -30.472 1.00 50.91 176 ASP A N 1
ATOM 1430 C CA . ASP A 1 176 ? -9.133 9.917 -31.688 1.00 50.91 176 ASP A CA 1
ATOM 1431 C C . ASP A 1 176 ? -9.755 8.865 -32.623 1.00 50.91 176 ASP A C 1
ATOM 1433 O O . ASP A 1 176 ? -9.813 9.059 -33.839 1.00 50.91 176 ASP A O 1
ATOM 1437 N N . LYS A 1 177 ? -10.338 7.788 -32.075 1.00 45.22 177 LYS A N 1
ATOM 1438 C CA . LYS A 1 177 ? -11.057 6.774 -32.875 1.00 45.22 177 LYS A CA 1
ATOM 1439 C C . LYS A 1 177 ? -12.334 7.300 -33.530 1.00 45.22 177 LYS A C 1
ATOM 1441 O O . LYS A 1 177 ? -12.769 6.749 -34.536 1.00 45.22 177 LYS A O 1
ATOM 1446 N N . SER A 1 178 ? -12.943 8.354 -32.986 1.00 46.41 178 SER A N 1
ATOM 1447 C CA . SER A 1 178 ? -14.126 8.972 -33.597 1.00 46.41 178 SER A CA 1
ATOM 1448 C C . SER A 1 178 ? -13.794 9.882 -34.790 1.00 46.41 178 SER A C 1
ATOM 1450 O O . SER A 1 178 ? -14.683 10.179 -35.587 1.00 46.41 178 SER A O 1
ATOM 1452 N N . LYS A 1 179 ? -12.524 10.288 -34.951 1.00 47.97 179 LYS A N 1
ATOM 1453 C CA . LYS A 1 179 ? -12.054 11.143 -36.056 1.00 47.97 179 LYS A CA 1
ATOM 1454 C C . LYS A 1 179 ? -11.504 10.374 -37.260 1.00 47.97 179 LYS A C 1
ATOM 1456 O O . LYS A 1 179 ? -11.365 10.952 -38.334 1.00 47.97 179 LYS A O 1
ATOM 1461 N N . THR A 1 180 ? -11.257 9.070 -37.152 1.00 42.22 180 THR A N 1
ATOM 1462 C CA . THR A 1 180 ? -10.750 8.249 -38.263 1.00 42.22 180 THR A CA 1
ATOM 1463 C C . THR A 1 180 ? -11.880 7.678 -39.131 1.00 42.22 180 THR A C 1
ATOM 1465 O O . THR A 1 180 ? -12.105 6.472 -39.205 1.00 42.22 180 THR A O 1
ATOM 1468 N N . LYS A 1 181 ? -12.588 8.552 -39.858 1.00 36.12 181 LYS A N 1
ATOM 1469 C CA . LYS A 1 181 ? -13.363 8.178 -41.061 1.00 36.12 181 LYS A CA 1
ATOM 1470 C C . LYS A 1 181 ? -13.029 9.097 -42.254 1.00 36.12 181 LYS A C 1
ATOM 1472 O O . LYS A 1 181 ? -13.874 9.863 -42.689 1.00 36.12 181 LYS A O 1
ATOM 1477 N N . GLY A 1 182 ? -11.797 8.934 -42.766 1.00 30.97 182 GLY A N 1
ATOM 1478 C CA . GLY A 1 182 ? -11.287 9.179 -44.141 1.00 30.97 182 GLY A CA 1
ATOM 1479 C C . GLY A 1 182 ? -11.258 10.615 -44.722 1.00 30.97 182 GLY A C 1
ATOM 1480 O O . GLY A 1 182 ? -11.981 11.472 -44.226 1.00 30.97 182 GLY A O 1
ATOM 1481 N N . PRO A 1 183 ? -10.512 10.889 -45.829 1.00 43.91 183 PRO A N 1
ATOM 1482 C CA . PRO A 1 183 ? -9.478 10.090 -46.512 1.00 43.91 183 PRO A CA 1
ATOM 1483 C C . PRO A 1 183 ? -8.100 10.799 -46.692 1.00 43.91 183 PRO A C 1
ATOM 1485 O O . PRO A 1 183 ? -8.005 12.017 -46.756 1.00 43.91 183 PRO A O 1
ATOM 1488 N N . ASN A 1 184 ? -7.054 9.975 -46.844 1.00 39.81 184 ASN A N 1
ATOM 1489 C CA . ASN A 1 184 ? -5.785 10.149 -47.583 1.00 39.81 184 ASN A CA 1
ATOM 1490 C C . ASN A 1 184 ? -5.035 11.504 -47.584 1.00 39.81 184 ASN A C 1
ATOM 1492 O O . ASN A 1 184 ? -5.342 12.376 -48.390 1.00 39.81 184 ASN A O 1
ATOM 1496 N N . SER A 1 185 ? -3.897 11.566 -46.881 1.00 34.69 185 SER A N 1
ATOM 1497 C CA . SER A 1 185 ? -2.588 11.984 -47.434 1.00 34.69 185 SER A CA 1
ATOM 1498 C C . SER A 1 185 ? -1.488 11.817 -46.376 1.00 34.69 185 SER A C 1
ATOM 1500 O O . SER A 1 185 ? -1.703 12.024 -45.187 1.00 34.69 185 SER A O 1
ATOM 1502 N N . SER A 1 186 ? -0.305 11.393 -46.806 1.00 37.88 186 SER A N 1
ATOM 1503 C CA . SER A 1 186 ? 0.841 10.966 -45.991 1.00 37.88 186 SER A CA 1
ATOM 1504 C C . SER A 1 186 ? 1.560 12.070 -45.194 1.00 37.88 186 SER A C 1
ATOM 1506 O O . SER A 1 186 ? 2.601 11.793 -44.608 1.00 37.88 186 SER A O 1
ATOM 1508 N N . ASP A 1 187 ? 1.006 13.283 -45.119 1.00 39.44 187 ASP A N 1
ATOM 1509 C CA . ASP A 1 187 ? 1.630 14.436 -44.446 1.00 39.44 187 ASP A CA 1
ATOM 1510 C C . ASP A 1 187 ? 0.897 14.884 -43.166 1.00 39.44 187 ASP A C 1
ATOM 1512 O O . ASP A 1 187 ? 1.424 15.684 -42.391 1.00 39.44 187 ASP A O 1
ATOM 1516 N N . SER A 1 188 ? -0.298 14.353 -42.886 1.00 33.56 188 SER A N 1
ATOM 1517 C CA . SER A 1 188 ? -1.088 14.712 -41.695 1.00 33.56 188 SER A CA 1
ATOM 1518 C C . SER A 1 188 ? -0.663 13.974 -40.418 1.00 33.56 188 SER A C 1
ATOM 1520 O O . SER A 1 188 ? -0.895 14.480 -39.320 1.00 33.56 188 SER A O 1
ATOM 1522 N N . PHE A 1 189 ? 0.028 12.835 -40.543 1.00 37.56 189 PHE A N 1
ATOM 1523 C CA . PHE A 1 189 ? 0.431 11.992 -39.410 1.00 37.56 189 PHE A CA 1
ATOM 1524 C C . PHE A 1 189 ? 1.468 12.675 -38.499 1.00 37.56 189 PHE A C 1
ATOM 1526 O O . PHE A 1 189 ? 1.306 12.702 -37.281 1.00 37.56 189 PHE A O 1
ATOM 1533 N N . ASN A 1 190 ? 2.474 13.339 -39.082 1.00 36.84 190 ASN A N 1
ATOM 1534 C CA . ASN A 1 190 ? 3.507 14.037 -38.307 1.00 36.84 190 ASN A CA 1
ATOM 1535 C C . ASN A 1 190 ? 2.975 15.307 -37.617 1.00 36.84 190 ASN A C 1
ATOM 1537 O O . ASN A 1 190 ? 3.421 15.648 -36.525 1.00 36.84 190 ASN A O 1
ATOM 1541 N N . GLN A 1 191 ? 1.992 15.996 -38.210 1.00 36.91 191 GLN A N 1
ATOM 1542 C CA . GLN A 1 191 ? 1.425 17.221 -37.631 1.00 36.91 191 GLN A CA 1
ATOM 1543 C C . GLN A 1 191 ? 0.424 16.956 -36.502 1.00 36.91 191 GLN A C 1
ATOM 1545 O O . GLN A 1 191 ? 0.300 17.788 -35.601 1.00 36.91 191 GLN A O 1
ATOM 1550 N N . GLU A 1 192 ? -0.311 15.843 -36.534 1.00 43.50 192 GLU A N 1
ATOM 1551 C CA . GLU A 1 192 ? -1.231 15.472 -35.453 1.00 43.50 192 GLU A CA 1
ATOM 1552 C C . GLU A 1 192 ? -0.507 14.861 -34.252 1.00 43.50 192 GLU A C 1
ATOM 1554 O O . GLU A 1 192 ? -0.829 15.229 -33.119 1.00 43.50 192 GLU A O 1
ATOM 1559 N N . GLU A 1 193 ? 0.540 14.057 -34.466 1.00 41.41 193 GLU A N 1
ATOM 1560 C CA . GLU A 1 193 ? 1.412 13.612 -33.372 1.00 41.41 193 GLU A CA 1
ATOM 1561 C C . GLU A 1 193 ? 2.111 14.801 -32.700 1.00 41.41 193 GLU A C 1
ATOM 1563 O O . GLU A 1 193 ? 2.103 14.908 -31.474 1.00 41.41 193 GLU A O 1
ATOM 1568 N N . GLU A 1 194 ? 2.635 15.762 -33.467 1.00 41.38 194 GLU A N 1
ATOM 1569 C CA . GLU A 1 194 ? 3.295 16.949 -32.911 1.00 41.38 194 GLU A CA 1
ATOM 1570 C C . GLU A 1 194 ? 2.315 17.857 -32.144 1.00 41.38 194 GLU A C 1
ATOM 1572 O O . GLU A 1 194 ? 2.667 18.426 -31.108 1.00 41.38 194 GLU A O 1
ATOM 1577 N N . LYS A 1 195 ? 1.049 17.944 -32.574 1.00 43.03 195 LYS A N 1
ATOM 1578 C CA . LYS A 1 195 ? -0.019 18.639 -31.830 1.00 43.03 195 LYS A CA 1
ATOM 1579 C C . LYS A 1 195 ? -0.424 17.890 -30.560 1.00 43.03 195 LYS A C 1
ATOM 1581 O O . LYS A 1 195 ? -0.646 18.545 -29.542 1.00 43.03 195 LYS A O 1
ATOM 1586 N N . SER A 1 196 ? -0.466 16.559 -30.587 1.00 42.97 196 SER A N 1
ATOM 1587 C CA . SER A 1 196 ? -0.760 15.724 -29.417 1.00 42.97 196 SER A CA 1
ATOM 1588 C C . SER A 1 196 ? 0.362 15.806 -28.374 1.00 42.97 196 SER A C 1
ATOM 1590 O O . SER A 1 196 ? 0.110 16.118 -27.209 1.00 42.97 196 SER A O 1
ATOM 1592 N N . TRP A 1 197 ? 1.626 15.713 -28.801 1.00 42.00 197 TRP A N 1
ATOM 1593 C CA . TRP A 1 197 ? 2.795 15.941 -27.947 1.00 42.00 197 TRP A CA 1
ATOM 1594 C C . TRP A 1 197 ? 2.852 17.368 -27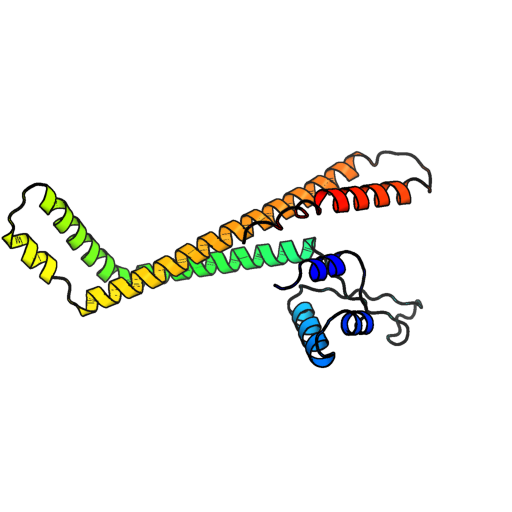.398 1.00 42.00 197 TRP A C 1
ATOM 1596 O O . TRP A 1 197 ? 3.219 17.560 -26.239 1.00 42.00 197 TRP A O 1
ATOM 1606 N N . ASN A 1 198 ? 2.459 18.376 -28.181 1.00 40.78 198 ASN A N 1
ATOM 1607 C CA . ASN A 1 198 ? 2.383 19.760 -27.709 1.00 40.78 198 ASN A CA 1
ATOM 1608 C C . ASN A 1 198 ? 1.206 20.006 -26.750 1.00 40.78 198 ASN A C 1
ATOM 1610 O O . ASN A 1 198 ? 1.332 20.834 -25.849 1.00 40.78 198 ASN A O 1
ATOM 1614 N N . PHE A 1 199 ? 0.098 19.273 -26.880 1.00 44.00 199 PHE A N 1
ATOM 1615 C CA . PHE A 1 199 ? -1.035 19.319 -25.950 1.00 44.00 199 PHE A CA 1
ATOM 1616 C C . PHE A 1 199 ? -0.712 18.620 -24.624 1.00 44.00 199 PHE A C 1
ATOM 1618 O O . PHE A 1 199 ? -0.987 19.164 -23.555 1.00 44.00 199 PHE A O 1
ATOM 1625 N N . ILE A 1 200 ? -0.040 17.469 -24.684 1.00 47.91 200 ILE A N 1
ATOM 1626 C CA . ILE A 1 200 ? 0.476 16.748 -23.516 1.00 47.91 200 ILE A CA 1
ATOM 1627 C C . ILE A 1 200 ? 1.555 17.588 -22.812 1.00 47.91 200 ILE A C 1
ATOM 1629 O O . ILE A 1 200 ? 1.481 17.780 -21.600 1.00 47.91 200 ILE A O 1
ATOM 1633 N N . LYS A 1 201 ? 2.487 18.208 -23.555 1.00 44.66 201 LYS A N 1
ATOM 1634 C CA . LYS A 1 201 ? 3.467 19.168 -23.005 1.00 44.66 201 LYS A CA 1
ATOM 1635 C C . LYS A 1 201 ? 2.810 20.403 -22.381 1.00 44.66 201 LYS A C 1
ATOM 1637 O O . LYS A 1 201 ? 3.323 20.899 -21.383 1.00 44.66 201 LYS A O 1
ATOM 1642 N N . ARG A 1 202 ? 1.698 20.903 -22.939 1.00 39.84 202 ARG A N 1
ATOM 1643 C CA . ARG A 1 202 ? 0.948 22.047 -22.383 1.00 39.84 202 ARG A CA 1
ATOM 1644 C C . ARG A 1 202 ? 0.215 21.696 -21.092 1.00 39.84 202 ARG A C 1
ATOM 1646 O O . ARG A 1 202 ? 0.260 22.490 -20.161 1.00 39.84 202 ARG A O 1
ATOM 1653 N N . ASN A 1 203 ? -0.423 20.529 -21.023 1.00 39.66 203 ASN A N 1
ATOM 1654 C CA . ASN A 1 203 ? -1.260 20.152 -19.880 1.00 39.66 203 ASN A CA 1
ATOM 1655 C C . ASN A 1 203 ? -0.487 19.473 -18.738 1.00 39.66 203 ASN A C 1
ATOM 1657 O O . ASN A 1 203 ? -0.891 19.600 -17.588 1.00 39.66 203 ASN A O 1
ATOM 1661 N N . LEU A 1 204 ? 0.666 18.845 -19.005 1.00 42.91 204 LEU A N 1
ATOM 1662 C CA . LEU A 1 204 ? 1.592 18.379 -17.957 1.00 42.91 204 LEU A CA 1
ATOM 1663 C C . LEU A 1 204 ? 2.511 19.495 -17.415 1.00 42.91 204 LEU A C 1
ATOM 1665 O O . LEU A 1 204 ? 3.270 19.263 -16.479 1.00 42.91 204 LEU A O 1
ATOM 1669 N N . CYS A 1 205 ? 2.443 20.718 -17.959 1.00 37.56 205 CYS A N 1
ATOM 1670 C CA . CYS A 1 205 ? 3.172 21.893 -17.4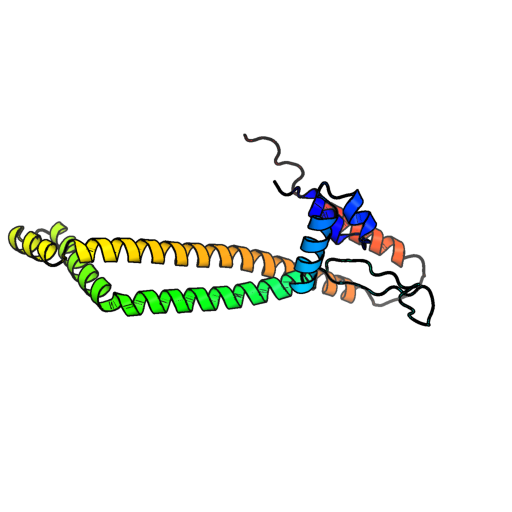57 1.00 37.56 205 CYS A CA 1
ATOM 1671 C C . CYS A 1 205 ? 2.429 22.662 -16.343 1.00 37.56 205 CYS A C 1
ATOM 1673 O O . CYS A 1 205 ? 2.764 23.818 -16.079 1.00 37.56 205 CYS A O 1
ATOM 1675 N N . PHE A 1 206 ? 1.437 22.056 -15.677 1.00 35.84 206 PHE A N 1
ATOM 1676 C CA . PHE A 1 206 ? 0.620 22.747 -14.669 1.00 35.84 206 PHE A CA 1
ATOM 1677 C C . PHE A 1 206 ? 1.282 22.930 -13.286 1.00 35.84 206 PHE A C 1
ATOM 1679 O O . PHE A 1 206 ? 0.647 23.434 -12.372 1.00 35.84 206 PHE A O 1
ATOM 1686 N N . GLU A 1 207 ? 2.577 22.647 -13.123 1.00 36.22 207 GLU A N 1
ATOM 1687 C CA . GLU A 1 207 ? 3.323 23.045 -11.915 1.00 36.22 207 GLU A CA 1
ATOM 1688 C C . GLU A 1 207 ? 4.641 23.750 -12.241 1.00 36.22 207 GLU A C 1
ATOM 1690 O O . GLU A 1 207 ? 5.725 23.379 -11.791 1.00 36.22 207 GLU A O 1
ATOM 1695 N N . ARG A 1 208 ? 4.563 24.823 -13.032 1.00 34.56 208 ARG A N 1
ATOM 1696 C CA . ARG A 1 208 ? 5.673 25.782 -13.147 1.00 34.56 208 ARG A CA 1
ATOM 1697 C C . ARG A 1 208 ? 5.504 27.053 -12.310 1.00 34.56 208 ARG A C 1
ATOM 1699 O O . ARG A 1 208 ? 6.279 27.977 -12.503 1.00 34.56 208 ARG A O 1
ATOM 1706 N N . ASN A 1 209 ? 4.565 27.075 -11.357 1.00 31.27 209 ASN A N 1
ATOM 1707 C CA . ASN A 1 209 ? 4.359 28.182 -10.411 1.00 31.27 209 ASN A CA 1
ATOM 1708 C C . ASN A 1 209 ? 3.995 27.693 -8.993 1.00 31.27 209 ASN A C 1
ATOM 1710 O O . ASN A 1 209 ? 2.948 28.040 -8.463 1.00 31.27 209 ASN A O 1
ATOM 1714 N N . PHE A 1 210 ? 4.869 26.908 -8.362 1.00 31.28 210 PHE A N 1
ATOM 1715 C CA . PHE A 1 210 ? 4.914 26.793 -6.895 1.00 31.28 210 PHE A CA 1
ATOM 1716 C C . PHE A 1 210 ? 6.377 26.762 -6.426 1.00 31.28 210 PHE A C 1
ATOM 1718 O O . PHE A 1 210 ? 6.868 25.836 -5.794 1.00 31.28 210 PHE A O 1
ATOM 1725 N N . ILE A 1 211 ? 7.112 27.807 -6.804 1.00 35.41 211 ILE A N 1
ATOM 1726 C CA . ILE A 1 211 ? 8.268 28.286 -6.046 1.00 35.41 211 ILE A CA 1
ATOM 1727 C C . ILE A 1 211 ? 7.813 29.647 -5.538 1.00 35.41 211 ILE A C 1
ATOM 1729 O O . ILE A 1 211 ? 7.731 30.557 -6.347 1.00 35.41 211 ILE A O 1
ATOM 1733 N N . TYR A 1 212 ? 7.381 29.707 -4.277 1.00 32.69 212 TYR A N 1
ATOM 1734 C CA . TYR A 1 212 ? 7.380 30.843 -3.336 1.00 32.69 212 TYR A CA 1
ATOM 1735 C C . TYR A 1 212 ? 6.378 30.541 -2.210 1.00 32.69 212 TYR A C 1
ATOM 1737 O O . TYR A 1 212 ? 5.283 31.088 -2.190 1.00 32.69 212 TYR A O 1
ATOM 1745 N N . LEU A 1 213 ? 6.751 29.642 -1.293 1.00 27.58 213 LEU A N 1
ATOM 1746 C CA . LEU A 1 213 ? 6.402 29.705 0.134 1.00 27.58 213 LEU A CA 1
ATOM 1747 C C . LEU A 1 213 ? 7.148 28.586 0.875 1.00 27.58 213 LEU A C 1
ATOM 1749 O O . LEU A 1 213 ? 6.656 27.469 1.005 1.00 27.58 213 LEU A O 1
ATOM 1753 N N . VAL A 1 214 ? 8.406 28.894 1.199 1.00 31.22 214 VAL A N 1
ATOM 1754 C CA . VAL A 1 214 ? 9.152 28.798 2.474 1.00 31.22 214 VAL A CA 1
ATOM 1755 C C . VAL A 1 214 ? 10.631 28.884 2.110 1.00 31.22 214 VAL A C 1
ATOM 1757 O O . VAL A 1 214 ? 11.096 28.045 1.308 1.00 31.22 214 VAL A O 1
#

Foldseek 3Di:
DPDPVVVVVQAPDFDALVRQCVVDPDHSVVSVVVVVVCVVVVQKDWDWDAPDPVSDPVRIGTTIHGDPLRNLVVVLVVLVVVLVVLVVVLVVLCVVCVVLVVLVVVLVVLVVCVVVPDDPPVNVVSVVVQDPVSVVVVVVSVVVNVVSVVVSVVSVVVNVVSVVVNVVVVVVVVVVVVPPDDDDDPPVPVVVVVVVVVVVVVVVPVPPPPDDDD

Organism: Stichopus japonicus (NCBI:txid307972)